Protein AF-A0A952NQ15-F1 (afdb_monomer)

Nearest PDB structures (foldseek):
  5yvi-assembly1_A  TM=3.203E-01  e=9.200E-01  Homo sapiens
  4oo6-assembly1_A  TM=4.426E-01  e=2.376E+00  Homo sapiens
  5tqc-assembly1_A  TM=4.015E-01  e=1.874E+00  Homo sapiens
  4fdd-assembly1_A  TM=3.955E-01  e=2.613E+00  Homo sapiens
  7vpw-assembly1_A  TM=2.811E-01  e=4.841E+00  Homo sapiens

Structure (mmCIF, N/CA/C/O backbone):
data_AF-A0A952NQ15-F1
#
_entry.id   AF-A0A952NQ15-F1
#
loop_
_atom_site.group_PDB
_atom_site.id
_atom_site.type_symbol
_atom_site.label_atom_id
_atom_site.label_alt_id
_atom_site.label_comp_id
_atom_site.label_asym_id
_atom_site.label_entity_id
_atom_site.label_seq_id
_atom_site.pdbx_PDB_ins_code
_atom_site.Cartn_x
_atom_site.Cartn_y
_atom_site.Cartn_z
_atom_site.occupancy
_atom_site.B_iso_or_equiv
_atom_site.auth_seq_id
_atom_site.auth_comp_id
_ato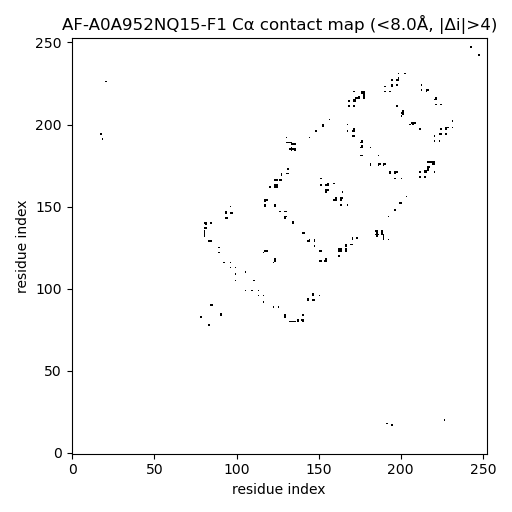m_site.auth_asym_id
_atom_site.auth_atom_id
_atom_site.pdbx_PDB_model_num
ATOM 1 N N . MET A 1 1 ? -15.029 -19.032 32.782 1.00 37.19 1 MET A N 1
ATOM 2 C CA . MET A 1 1 ? -13.696 -18.402 32.880 1.00 37.19 1 MET A CA 1
ATOM 3 C C . MET A 1 1 ? -12.898 -18.849 31.663 1.00 37.19 1 MET A C 1
ATOM 5 O O . MET A 1 1 ? -12.653 -20.039 31.537 1.00 37.19 1 MET A O 1
ATOM 9 N N . LYS A 1 2 ? -12.637 -17.951 30.707 1.00 33.59 2 LYS A N 1
ATOM 10 C CA . LYS A 1 2 ? -11.864 -18.227 29.479 1.00 33.59 2 LYS A CA 1
ATOM 11 C C . LYS A 1 2 ? -10.512 -17.510 29.604 1.00 33.59 2 LYS A C 1
ATOM 13 O O . LYS A 1 2 ? -10.533 -16.363 30.052 1.00 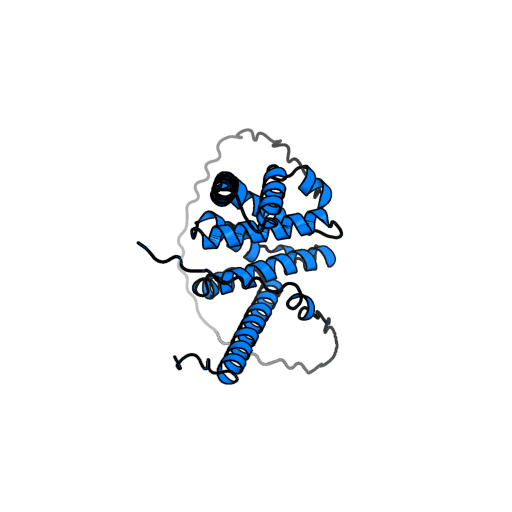33.59 2 LYS A O 1
ATOM 18 N N . PRO A 1 3 ? -9.374 -18.133 29.259 1.00 41.19 3 PRO A N 1
ATOM 19 C CA . PRO A 1 3 ? -8.079 -17.478 29.394 1.00 41.19 3 PRO A CA 1
ATOM 20 C C . PRO A 1 3 ? -7.881 -16.420 28.300 1.00 41.19 3 PRO A C 1
ATOM 22 O O . PRO A 1 3 ? -8.161 -16.663 27.125 1.00 41.19 3 PRO A O 1
ATOM 25 N N . LEU A 1 4 ? -7.406 -15.241 28.713 1.00 33.28 4 LEU A N 1
ATOM 26 C CA . LEU A 1 4 ? -6.879 -14.202 27.833 1.00 33.28 4 LEU A CA 1
ATOM 27 C C . LEU A 1 4 ? -5.594 -14.722 27.177 1.00 33.28 4 LEU A C 1
ATOM 29 O O . LEU A 1 4 ? -4.618 -15.008 27.867 1.00 33.28 4 LEU A O 1
ATOM 33 N N . ILE A 1 5 ? -5.583 -14.799 25.849 1.00 36.44 5 ILE A N 1
ATOM 34 C CA . ILE A 1 5 ? -4.359 -14.988 25.071 1.00 36.44 5 ILE A CA 1
ATOM 35 C C . ILE A 1 5 ? -3.695 -13.615 24.948 1.00 36.44 5 ILE A C 1
ATOM 37 O O . ILE A 1 5 ? -4.183 -12.736 24.236 1.00 36.44 5 ILE A O 1
ATOM 41 N N . LEU A 1 6 ? -2.593 -13.439 25.673 1.00 36.09 6 LEU A N 1
ATOM 42 C CA . LEU A 1 6 ? -1.677 -12.313 25.539 1.00 36.09 6 LEU A CA 1
ATOM 43 C C . LEU A 1 6 ? -1.029 -12.406 24.145 1.00 36.09 6 LEU A C 1
ATOM 45 O O . LEU A 1 6 ? -0.161 -13.245 23.909 1.00 36.09 6 LEU A O 1
ATOM 49 N N . ARG A 1 7 ? -1.492 -11.598 23.185 1.00 37.19 7 ARG A N 1
ATOM 50 C CA . ARG A 1 7 ? -0.838 -11.486 21.875 1.00 37.19 7 ARG A CA 1
ATOM 51 C C . ARG A 1 7 ? 0.390 -10.592 22.013 1.00 37.19 7 ARG A C 1
ATOM 53 O O . ARG A 1 7 ? 0.282 -9.421 22.362 1.00 37.19 7 ARG A O 1
ATOM 60 N N . SER A 1 8 ? 1.539 -11.212 21.765 1.00 31.14 8 SER A N 1
ATOM 61 C CA . SER A 1 8 ? 2.875 -10.630 21.750 1.00 31.14 8 SER A CA 1
ATOM 62 C C . SER A 1 8 ? 2.953 -9.379 20.867 1.00 31.14 8 SER A C 1
ATOM 64 O O . SER A 1 8 ? 2.555 -9.397 19.702 1.00 31.14 8 SER A O 1
ATOM 66 N N . LEU A 1 9 ? 3.489 -8.305 21.447 1.00 37.62 9 LEU A N 1
ATOM 67 C CA . LEU A 1 9 ? 4.017 -7.137 20.751 1.00 37.62 9 LEU A CA 1
ATOM 68 C C . LEU A 1 9 ? 5.291 -7.553 20.002 1.00 37.62 9 LEU A C 1
ATOM 70 O O . LEU A 1 9 ? 6.357 -7.663 20.598 1.00 37.62 9 LEU A O 1
ATOM 74 N N . ALA A 1 10 ? 5.185 -7.749 18.691 1.00 33.91 10 ALA A N 1
ATOM 75 C CA . ALA A 1 10 ? 6.333 -7.849 17.794 1.00 33.91 10 ALA A CA 1
ATOM 76 C C . ALA A 1 10 ? 6.072 -6.992 16.549 1.00 33.91 10 ALA A C 1
ATOM 78 O O . ALA A 1 10 ? 5.816 -7.490 15.459 1.00 33.91 10 ALA A O 1
ATOM 79 N N . GLY A 1 11 ? 6.076 -5.673 16.743 1.00 33.81 11 GLY A N 1
ATOM 80 C CA . GLY A 1 11 ? 6.117 -4.677 15.674 1.00 33.81 11 GLY A CA 1
ATOM 81 C C . GLY A 1 11 ? 7.491 -4.018 15.665 1.00 33.81 11 GLY A C 1
ATOM 82 O O . GLY A 1 11 ? 7.629 -2.879 16.096 1.00 33.81 11 GLY A O 1
ATOM 83 N N . VAL A 1 12 ? 8.522 -4.765 15.265 1.00 38.41 12 VAL A N 1
ATOM 84 C CA . VAL A 1 12 ? 9.895 -4.259 15.136 1.00 38.41 12 VAL A CA 1
ATOM 85 C C . VAL A 1 12 ? 10.197 -4.046 13.654 1.00 38.41 12 VAL A C 1
ATOM 87 O O . VAL A 1 12 ? 10.270 -5.001 12.891 1.00 38.41 12 VAL A O 1
ATOM 90 N N . LEU A 1 13 ? 10.338 -2.769 13.280 1.00 37.09 13 LEU A N 1
ATOM 91 C CA . LEU A 1 13 ? 11.258 -2.228 12.267 1.00 37.09 13 LEU A CA 1
ATOM 92 C C . LEU A 1 13 ? 11.609 -3.148 11.075 1.00 37.09 13 LEU A C 1
ATOM 94 O O . LEU A 1 13 ? 12.664 -3.775 11.066 1.00 37.09 13 LEU A O 1
ATOM 98 N N . VAL A 1 14 ? 10.805 -3.110 10.006 1.00 41.72 14 VAL A N 1
ATOM 99 C CA . VAL A 1 14 ? 11.209 -3.593 8.661 1.00 41.72 14 VAL A CA 1
ATOM 100 C C . VAL A 1 14 ? 11.146 -2.454 7.627 1.00 41.72 14 VAL A C 1
ATOM 102 O O . VAL A 1 14 ? 10.924 -2.668 6.448 1.00 41.72 14 VAL A O 1
ATOM 105 N N . PHE A 1 15 ? 11.368 -1.204 8.048 1.00 43.97 15 PHE A N 1
ATOM 106 C CA . PHE A 1 15 ? 11.335 -0.042 7.141 1.00 43.97 15 PHE A CA 1
ATOM 107 C C . PHE A 1 15 ? 12.675 0.244 6.426 1.00 43.97 15 PHE A C 1
ATOM 109 O O . PHE A 1 15 ? 12.747 1.119 5.573 1.00 43.97 15 PHE A O 1
ATOM 116 N N . GLY A 1 16 ? 13.759 -0.480 6.745 1.00 34.84 16 GLY A N 1
ATOM 117 C CA . GLY A 1 16 ? 15.112 -0.132 6.275 1.00 34.84 16 GLY A CA 1
ATOM 118 C C . GLY A 1 16 ? 15.734 -1.016 5.187 1.00 34.84 16 GLY A C 1
ATOM 119 O O . GLY A 1 16 ? 16.689 -0.584 4.547 1.00 34.84 16 GLY A O 1
ATOM 120 N N . LEU A 1 17 ? 15.254 -2.247 4.969 1.00 38.12 17 LEU A N 1
ATOM 121 C CA . LEU A 1 17 ? 16.024 -3.248 4.206 1.00 38.12 17 LEU A CA 1
ATOM 122 C C . LEU A 1 17 ? 15.600 -3.432 2.744 1.00 38.12 17 LEU A C 1
ATOM 124 O O . LEU A 1 17 ? 16.424 -3.852 1.934 1.00 38.12 17 LEU A O 1
ATOM 128 N N . ILE A 1 18 ? 14.379 -3.052 2.358 1.00 44.06 18 ILE A N 1
ATOM 129 C CA . ILE A 1 18 ? 13.942 -3.187 0.955 1.00 44.06 18 ILE A CA 1
ATOM 130 C C . ILE A 1 18 ? 14.574 -2.090 0.070 1.00 44.06 18 ILE A C 1
ATOM 132 O O . ILE A 1 18 ? 14.900 -2.336 -1.092 1.00 44.06 18 ILE A O 1
ATOM 136 N N . PHE A 1 19 ? 14.881 -0.914 0.631 1.00 44.00 19 PHE A N 1
ATOM 137 C CA . PHE A 1 19 ? 15.483 0.200 -0.116 1.00 44.00 19 PHE A CA 1
ATOM 138 C C . PHE A 1 19 ? 16.955 -0.012 -0.516 1.00 44.00 19 PHE A C 1
ATOM 140 O O . PHE A 1 19 ? 17.427 0.635 -1.450 1.00 44.00 19 PHE A O 1
ATOM 147 N N . ALA A 1 20 ? 17.689 -0.933 0.121 1.00 38.66 20 ALA A N 1
ATOM 148 C CA . ALA A 1 20 ? 19.109 -1.153 -0.179 1.00 38.66 20 ALA A CA 1
ATOM 149 C C . ALA A 1 20 ? 19.363 -2.076 -1.392 1.00 38.66 20 ALA A C 1
ATOM 151 O O . ALA A 1 20 ? 20.475 -2.096 -1.923 1.00 38.66 20 ALA A O 1
ATOM 152 N N . ALA A 1 21 ? 18.356 -2.826 -1.859 1.00 40.88 21 ALA A N 1
ATOM 153 C CA . ALA A 1 21 ? 18.536 -3.853 -2.892 1.00 40.88 21 ALA A CA 1
ATOM 154 C C . ALA A 1 21 ? 18.100 -3.433 -4.309 1.00 40.88 21 ALA A C 1
ATOM 156 O O . ALA A 1 21 ? 18.316 -4.183 -5.260 1.00 40.88 21 ALA A O 1
ATOM 157 N N . VAL A 1 22 ? 17.564 -2.222 -4.503 1.00 45.22 22 VAL A N 1
ATOM 158 C CA . VAL A 1 22 ? 17.331 -1.656 -5.848 1.00 45.22 22 VAL A CA 1
ATOM 159 C C . VAL A 1 22 ? 18.552 -0.837 -6.270 1.00 45.22 22 VAL A C 1
ATOM 161 O O . VAL A 1 22 ? 18.491 0.357 -6.558 1.00 45.22 22 VAL A O 1
ATOM 164 N N . ASN A 1 23 ? 19.711 -1.494 -6.291 1.00 40.31 23 ASN A N 1
ATOM 165 C CA . ASN A 1 23 ? 20.924 -0.935 -6.874 1.00 40.31 23 ASN A CA 1
ATOM 166 C C . ASN A 1 23 ? 20.842 -1.129 -8.396 1.00 40.31 23 ASN A C 1
ATOM 168 O O . ASN A 1 23 ? 21.397 -2.067 -8.968 1.00 40.31 23 ASN A O 1
ATOM 172 N N . TRP A 1 24 ? 20.061 -0.266 -9.050 1.00 47.78 24 TRP A N 1
ATOM 173 C CA . TRP A 1 24 ? 19.895 -0.236 -10.502 1.00 47.78 24 TRP A CA 1
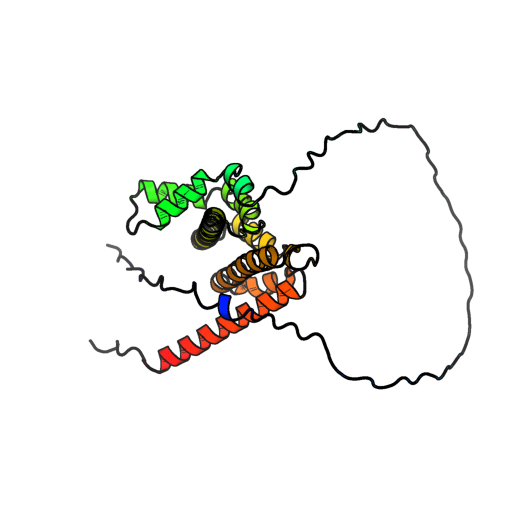ATOM 174 C C . TRP A 1 24 ? 21.174 0.318 -11.139 1.00 47.78 24 TRP A C 1
ATOM 176 O O . TRP A 1 24 ? 21.241 1.467 -11.572 1.00 47.78 24 TRP A O 1
ATOM 186 N N . LYS A 1 25 ? 22.236 -0.492 -11.174 1.00 36.03 25 LYS A N 1
ATOM 187 C CA . LYS A 1 25 ? 23.418 -0.182 -11.972 1.00 36.03 25 LYS A CA 1
ATOM 188 C C . LYS A 1 25 ? 23.122 -0.570 -13.415 1.00 36.03 25 LYS A C 1
ATOM 190 O O . LYS A 1 25 ? 23.062 -1.740 -13.770 1.00 36.03 25 LYS A O 1
ATOM 195 N N . GLN A 1 26 ? 22.890 0.463 -14.207 1.00 43.12 26 GLN A N 1
ATOM 196 C CA . GLN A 1 26 ? 22.761 0.466 -15.653 1.00 43.12 26 GLN A CA 1
ATOM 197 C C . GLN A 1 26 ? 23.972 -0.231 -16.303 1.00 43.12 26 GLN A C 1
ATOM 199 O O . GLN A 1 26 ? 25.020 0.385 -16.489 1.00 43.12 26 GLN A O 1
ATOM 204 N N . ASP A 1 27 ? 23.844 -1.520 -16.626 1.00 35.88 27 ASP A N 1
ATOM 205 C CA . ASP A 1 27 ? 24.812 -2.238 -17.459 1.00 35.88 27 ASP A CA 1
ATOM 206 C C . ASP A 1 27 ? 24.420 -2.075 -18.930 1.00 35.88 27 ASP A C 1
ATOM 208 O O . ASP A 1 27 ? 23.836 -2.945 -19.573 1.00 35.88 27 ASP A O 1
ATOM 212 N N . SER A 1 28 ? 24.673 -0.877 -19.452 1.00 44.59 28 SER A N 1
ATOM 213 C CA . SER A 1 28 ? 24.660 -0.621 -20.886 1.00 44.59 28 SER A CA 1
ATOM 214 C C . SER A 1 28 ? 26.092 -0.397 -21.354 1.00 44.59 28 SER A C 1
ATOM 216 O O . SER A 1 28 ? 26.608 0.718 -21.302 1.00 44.59 28 SER A O 1
ATOM 218 N N . GLY A 1 29 ? 26.700 -1.475 -21.855 1.00 35.19 29 GLY A N 1
ATOM 219 C CA . GLY A 1 29 ? 27.741 -1.413 -22.876 1.00 35.19 29 GLY A CA 1
ATOM 220 C C . GLY A 1 29 ? 29.059 -2.098 -22.525 1.00 35.19 29 GLY A C 1
ATOM 221 O O . GLY A 1 29 ? 29.941 -1.473 -21.944 1.00 35.19 29 GLY A O 1
ATOM 222 N N . SER A 1 30 ? 29.283 -3.303 -23.064 1.00 36.66 30 SER A N 1
ATOM 223 C CA . SER A 1 30 ? 30.297 -3.542 -24.115 1.00 36.66 30 SER A CA 1
ATOM 224 C C . SER A 1 30 ? 30.611 -5.031 -24.331 1.00 36.66 30 SER A C 1
ATOM 226 O O . SER A 1 30 ? 30.970 -5.735 -23.397 1.00 36.66 30 SER A O 1
ATOM 228 N N . ARG A 1 31 ? 30.672 -5.401 -25.625 1.00 34.19 31 ARG A N 1
ATOM 229 C CA . ARG A 1 31 ? 31.217 -6.632 -26.255 1.00 34.19 31 ARG A CA 1
ATOM 230 C C . ARG A 1 31 ? 30.264 -7.845 -26.233 1.00 34.19 31 ARG A C 1
ATOM 232 O O . ARG A 1 31 ? 29.704 -8.172 -25.209 1.00 34.19 31 ARG A O 1
ATOM 239 N N . ALA A 1 32 ? 30.030 -8.561 -27.334 1.00 36.69 32 ALA A N 1
ATOM 240 C CA . ALA A 1 32 ? 30.936 -8.832 -28.444 1.00 36.69 32 ALA A CA 1
ATOM 241 C C . ALA A 1 32 ? 30.220 -8.968 -29.802 1.00 36.69 32 ALA A C 1
ATOM 243 O O . ALA A 1 32 ? 29.203 -9.641 -29.942 1.00 36.69 32 ALA A O 1
ATOM 244 N N . ARG A 1 33 ? 30.849 -8.373 -30.824 1.00 41.12 33 ARG A N 1
ATOM 245 C CA . ARG A 1 33 ? 30.813 -8.852 -32.210 1.00 41.12 33 ARG A CA 1
ATOM 246 C C . ARG A 1 33 ? 31.211 -10.330 -32.247 1.00 41.12 33 ARG A C 1
ATOM 248 O O . ARG A 1 33 ? 32.307 -10.632 -31.795 1.00 41.12 33 ARG A O 1
ATOM 255 N N . SER A 1 34 ? 30.388 -11.157 -32.885 1.00 34.97 34 SER A N 1
ATOM 256 C CA . SER A 1 34 ? 30.781 -12.323 -33.695 1.00 34.97 34 SER A CA 1
ATOM 257 C C . SER A 1 34 ? 29.588 -12.650 -34.597 1.00 34.97 34 SER A C 1
ATOM 259 O O . SER A 1 34 ? 28.516 -12.982 -34.117 1.00 34.97 34 SER A O 1
ATOM 261 N N . GLN A 1 35 ? 29.645 -12.201 -35.849 1.00 33.16 35 GLN A N 1
ATOM 262 C CA . GLN A 1 35 ? 29.918 -13.031 -37.030 1.00 33.16 35 GLN A CA 1
ATOM 263 C C . GLN A 1 35 ? 28.664 -13.711 -37.607 1.00 33.16 35 GLN A C 1
ATOM 265 O O . GLN A 1 35 ? 28.143 -14.690 -37.092 1.00 33.16 35 GLN A O 1
ATOM 270 N N . VAL A 1 36 ? 28.244 -13.149 -38.741 1.00 40.88 36 VAL A N 1
ATOM 271 C CA . VAL A 1 36 ? 27.420 -13.748 -39.800 1.00 40.88 36 VAL A CA 1
ATOM 272 C C . VAL A 1 36 ? 28.121 -15.013 -40.324 1.00 40.88 36 VAL A C 1
ATOM 274 O O . VAL A 1 36 ? 29.346 -14.994 -40.470 1.00 40.88 36 VAL A O 1
ATOM 277 N N . PRO A 1 37 ? 27.379 -16.100 -40.604 1.00 34.16 37 PRO A N 1
ATOM 278 C CA . PRO A 1 37 ? 27.177 -16.475 -42.009 1.00 34.16 37 PRO A CA 1
ATOM 279 C C . PRO A 1 37 ? 25.764 -17.013 -42.326 1.00 34.16 37 PRO A C 1
ATOM 281 O O . PRO A 1 37 ? 25.303 -17.999 -41.762 1.00 34.16 37 PRO A O 1
ATOM 284 N N . GLN A 1 38 ? 25.113 -16.400 -43.317 1.00 35.28 38 GLN A N 1
ATOM 285 C CA . GLN A 1 38 ? 24.283 -17.100 -44.318 1.00 35.28 38 GLN A CA 1
ATOM 286 C C . GLN A 1 38 ? 25.234 -17.614 -45.432 1.00 35.28 38 GLN A C 1
ATOM 288 O O . GLN A 1 38 ? 26.352 -17.092 -45.489 1.00 35.28 38 GLN A O 1
ATOM 293 N N . PRO A 1 39 ? 24.858 -18.512 -46.377 1.00 48.25 39 PRO A N 1
ATOM 294 C CA . PRO A 1 39 ? 23.536 -19.091 -46.669 1.00 48.25 39 PRO A CA 1
ATOM 295 C C . PRO A 1 39 ? 23.551 -20.615 -46.971 1.00 48.25 39 PRO A C 1
ATOM 297 O O . PRO A 1 39 ? 24.604 -21.222 -47.142 1.00 48.25 39 PRO A O 1
ATOM 300 N N . SER A 1 40 ? 22.375 -21.229 -47.152 1.00 35.75 40 SER A N 1
ATOM 301 C CA . SER A 1 40 ? 22.114 -22.139 -48.287 1.00 35.75 40 SER A CA 1
ATOM 302 C C . SER A 1 40 ? 20.626 -22.450 -48.418 1.00 35.75 40 SER A C 1
ATOM 304 O O . SER A 1 40 ? 19.948 -22.807 -47.459 1.00 35.75 40 SER A O 1
ATOM 306 N N . ALA A 1 41 ? 20.145 -22.269 -49.642 1.00 35.81 41 ALA A N 1
ATOM 307 C CA . ALA A 1 41 ? 18.810 -22.578 -50.105 1.00 35.81 41 ALA A CA 1
ATOM 308 C C . ALA A 1 41 ? 18.608 -24.091 -50.273 1.00 35.81 41 ALA A C 1
ATOM 310 O O . ALA A 1 41 ? 19.527 -24.808 -50.663 1.00 35.81 41 ALA A O 1
ATOM 311 N N . SER A 1 42 ? 17.368 -24.549 -50.110 1.00 41.66 42 SER A N 1
ATOM 312 C CA . SER A 1 42 ? 16.862 -25.671 -50.897 1.00 41.66 42 SER A CA 1
ATOM 313 C C . SER A 1 42 ? 15.367 -25.489 -51.150 1.00 41.66 42 SER A C 1
ATOM 315 O O . SER A 1 42 ? 14.568 -25.383 -50.223 1.00 41.66 42 SER A O 1
ATOM 317 N N . GLN A 1 43 ? 15.036 -25.371 -52.434 1.00 40.72 43 GLN A N 1
ATOM 318 C CA . GLN A 1 43 ? 13.696 -25.386 -53.007 1.00 40.72 43 GLN A CA 1
ATOM 319 C C . GLN A 1 43 ? 13.292 -26.832 -53.323 1.00 40.72 43 GLN A C 1
ATOM 321 O O . GLN A 1 43 ? 14.101 -27.573 -53.872 1.00 40.72 43 GLN A O 1
ATOM 326 N N . ALA A 1 44 ? 12.023 -27.165 -53.086 1.00 35.66 44 ALA A N 1
ATOM 327 C CA . ALA A 1 44 ? 11.149 -27.989 -53.940 1.00 35.66 44 ALA A CA 1
ATOM 328 C C . ALA A 1 44 ? 9.721 -27.873 -53.340 1.00 35.66 44 ALA A C 1
ATOM 330 O O . ALA A 1 44 ? 9.556 -28.160 -52.161 1.00 35.66 44 ALA A O 1
ATOM 331 N N . ALA A 1 45 ? 8.723 -27.215 -53.961 1.00 35.06 45 ALA A N 1
ATOM 332 C CA . ALA A 1 45 ? 7.932 -27.622 -55.145 1.00 35.06 45 ALA A CA 1
ATOM 333 C C . ALA A 1 45 ? 7.084 -28.883 -54.813 1.00 35.06 45 ALA A C 1
ATOM 335 O O . ALA A 1 45 ? 7.654 -29.836 -54.305 1.00 35.06 45 ALA A O 1
ATOM 336 N N . VAL A 1 46 ? 5.765 -29.061 -55.012 1.00 40.66 46 VAL A N 1
ATOM 337 C CA . VAL A 1 46 ? 4.615 -28.498 -55.776 1.00 40.66 46 VAL A CA 1
ATOM 338 C C . VAL A 1 46 ? 3.365 -29.124 -55.071 1.00 40.66 46 VAL A C 1
ATOM 340 O O . VAL A 1 46 ? 3.499 -30.216 -54.531 1.00 40.66 46 VAL A O 1
ATOM 343 N N . ALA A 1 47 ? 2.170 -28.541 -54.908 1.00 35.56 47 ALA A N 1
ATOM 344 C CA . ALA A 1 47 ? 1.075 -28.485 -55.889 1.00 35.56 47 ALA A CA 1
ATOM 345 C C . ALA A 1 47 ? -0.245 -28.056 -55.197 1.00 35.56 47 ALA A C 1
ATOM 347 O O . ALA A 1 47 ? -0.556 -28.531 -54.106 1.00 35.56 47 ALA A O 1
ATOM 348 N N . ALA A 1 48 ? -1.021 -27.202 -55.872 1.00 38.69 48 ALA A N 1
ATOM 349 C CA . ALA A 1 48 ? -2.461 -26.969 -55.662 1.00 38.69 48 ALA A CA 1
ATOM 350 C C . ALA A 1 48 ? -3.288 -28.115 -56.321 1.00 38.69 48 ALA A C 1
ATOM 352 O O . ALA A 1 48 ? -2.659 -28.951 -56.980 1.00 38.69 48 ALA A O 1
ATOM 353 N N . PRO A 1 49 ? -4.634 -28.226 -56.177 1.00 50.81 49 PRO A N 1
ATOM 354 C CA . PRO A 1 49 ? -5.637 -27.238 -56.643 1.00 50.81 49 PRO A CA 1
ATOM 355 C C . PRO A 1 49 ? -6.780 -26.971 -55.623 1.00 50.81 49 PRO A C 1
ATOM 357 O O . PRO A 1 49 ? -7.067 -27.783 -54.753 1.00 50.81 49 PRO A O 1
ATOM 360 N N . GLU A 1 50 ? -7.310 -25.749 -55.526 1.00 35.28 50 GLU A N 1
ATOM 361 C CA . GLU A 1 50 ? -8.501 -25.226 -56.235 1.00 35.28 50 GLU A CA 1
ATOM 362 C C . GLU A 1 50 ? -9.842 -25.886 -55.850 1.00 35.28 50 GLU A C 1
ATOM 364 O O . GLU A 1 50 ? -10.144 -26.998 -56.267 1.00 35.28 50 GLU A O 1
ATOM 369 N N . ALA A 1 51 ? -10.693 -25.141 -55.133 1.00 37.41 51 ALA A N 1
ATOM 370 C CA . ALA A 1 51 ? -12.145 -25.171 -55.324 1.00 37.41 51 ALA A CA 1
ATOM 371 C C . ALA A 1 51 ? -12.783 -23.906 -54.727 1.00 37.41 51 ALA A C 1
ATOM 373 O O . ALA A 1 51 ? -12.829 -23.696 -53.516 1.00 37.41 51 ALA A O 1
ATOM 374 N N . ALA A 1 52 ? -13.274 -23.059 -55.625 1.00 38.28 52 ALA A N 1
ATOM 375 C CA . ALA A 1 52 ? -14.081 -21.886 -55.353 1.00 38.28 52 ALA A CA 1
ATOM 376 C C . ALA A 1 52 ? -15.434 -22.231 -54.705 1.00 38.28 52 ALA A C 1
ATOM 378 O O . ALA A 1 52 ? -16.033 -23.256 -55.031 1.00 38.28 52 ALA A O 1
ATOM 379 N N . ARG A 1 53 ? -15.987 -21.296 -53.919 1.00 38.38 53 ARG A N 1
ATOM 380 C CA . ARG A 1 53 ? -17.403 -20.899 -54.025 1.00 38.38 53 ARG A CA 1
ATOM 381 C C . ARG A 1 53 ? -17.665 -19.546 -53.366 1.00 38.38 53 ARG A C 1
ATOM 383 O O . ARG A 1 53 ? -17.187 -19.239 -52.281 1.00 38.38 53 ARG A O 1
ATOM 390 N N . ALA A 1 54 ? -18.403 -18.744 -54.117 1.00 34.47 54 ALA A N 1
ATOM 391 C CA . ALA A 1 54 ? -18.709 -17.343 -53.916 1.00 34.47 54 ALA A CA 1
ATOM 392 C C . ALA A 1 54 ? -19.911 -17.114 -52.978 1.00 34.47 54 ALA A C 1
ATOM 394 O O . ALA A 1 54 ? -20.865 -17.879 -53.051 1.00 34.47 54 ALA A O 1
ATOM 395 N N . SER A 1 55 ? -19.838 -16.005 -52.217 1.00 42.62 55 SER A N 1
ATOM 396 C CA . SER A 1 55 ? -20.863 -14.953 -51.978 1.00 42.62 55 SER A CA 1
ATOM 397 C C . SER A 1 55 ? -22.257 -15.330 -51.400 1.00 42.62 55 SER A C 1
ATOM 399 O O . SER A 1 55 ? -22.734 -16.425 -51.655 1.00 42.62 55 SER A O 1
ATOM 401 N N . PRO A 1 56 ? -22.980 -14.425 -50.680 1.00 46.19 56 PRO A N 1
ATOM 402 C CA . PRO A 1 56 ? -22.961 -12.976 -50.886 1.00 46.19 56 PRO A CA 1
ATOM 403 C C . PRO A 1 56 ? -22.990 -12.040 -49.661 1.00 46.19 56 PRO A C 1
ATOM 405 O O . PRO A 1 56 ? -23.406 -12.337 -48.547 1.00 46.19 56 PRO A O 1
ATOM 408 N N . ARG A 1 57 ? -22.560 -10.832 -50.018 1.00 38.56 57 ARG A N 1
ATOM 409 C CA . ARG A 1 57 ? -22.620 -9.513 -49.397 1.00 38.56 57 ARG A CA 1
ATOM 410 C C . ARG A 1 57 ? -24.070 -9.076 -49.148 1.00 38.56 57 ARG A C 1
ATOM 412 O O . ARG A 1 57 ? -24.838 -8.970 -50.099 1.00 38.56 57 ARG A O 1
ATOM 419 N N . LEU A 1 58 ? -24.398 -8.719 -47.907 1.00 39.25 58 LEU A N 1
ATOM 420 C CA . LEU A 1 58 ? -25.537 -7.855 -47.592 1.00 39.25 58 LEU A CA 1
ATOM 421 C C . LEU A 1 58 ? -24.997 -6.496 -47.143 1.00 39.25 58 LEU A C 1
ATOM 423 O O . LEU A 1 58 ? -24.494 -6.332 -46.036 1.00 39.25 58 LEU A O 1
ATOM 427 N N . GLN A 1 59 ? -25.066 -5.535 -48.063 1.00 39.66 59 GLN A N 1
ATOM 428 C CA . GLN A 1 59 ? -25.034 -4.114 -47.752 1.00 39.66 59 GLN A CA 1
ATOM 429 C C . GLN A 1 59 ? -26.451 -3.700 -47.360 1.00 39.66 59 GLN A C 1
ATOM 431 O O . GLN A 1 59 ? -27.365 -3.791 -48.175 1.00 39.66 59 GLN A O 1
ATOM 436 N N . VAL A 1 60 ? -26.615 -3.207 -46.136 1.00 41.44 60 VAL A N 1
ATOM 437 C CA . VAL A 1 60 ? -27.757 -2.376 -45.752 1.00 41.44 60 VAL A CA 1
ATOM 438 C C . VAL A 1 60 ? -27.177 -1.052 -45.274 1.00 41.44 60 VAL A C 1
ATOM 440 O O . VAL A 1 60 ? -26.623 -0.956 -44.184 1.00 41.44 60 VAL A O 1
ATOM 443 N N . SER A 1 61 ? -27.252 -0.042 -46.140 1.00 39.53 61 SER A N 1
ATOM 444 C CA . SER A 1 61 ? -27.099 1.361 -45.763 1.00 39.53 61 SER A CA 1
ATOM 445 C C . SER A 1 61 ? -28.448 1.873 -45.279 1.00 39.53 61 SER A C 1
ATOM 447 O O . SER A 1 61 ? -29.414 1.862 -46.039 1.00 39.53 61 SER A O 1
ATOM 449 N N . ALA A 1 62 ? -28.501 2.369 -44.045 1.00 40.44 62 ALA A N 1
ATOM 450 C CA . ALA A 1 62 ? -29.594 3.199 -43.561 1.00 40.44 62 ALA A CA 1
ATOM 451 C C . ALA A 1 62 ? -29.060 4.243 -42.565 1.00 40.44 62 ALA A C 1
ATOM 453 O O . ALA A 1 62 ? -28.594 3.883 -41.493 1.00 40.44 62 ALA A O 1
ATOM 454 N N . GLY A 1 63 ? -29.169 5.520 -42.950 1.00 32.19 63 GLY A N 1
ATOM 455 C CA . GLY A 1 63 ? -29.461 6.652 -42.058 1.00 32.19 63 GLY A CA 1
ATOM 456 C C . GLY A 1 63 ? -28.327 7.244 -41.200 1.00 32.19 63 GLY A C 1
ATOM 457 O O . GLY A 1 63 ? -27.729 6.530 -40.401 1.00 32.19 63 GLY A O 1
ATOM 458 N N . PRO A 1 64 ? -28.073 8.568 -41.271 1.00 40.53 64 PRO A N 1
ATOM 459 C CA . PRO A 1 64 ? -27.133 9.248 -40.389 1.00 40.53 64 PRO A CA 1
ATOM 460 C C . PRO A 1 64 ? -27.801 9.497 -39.030 1.00 40.53 64 PRO A C 1
ATOM 462 O O . PRO A 1 64 ? -28.630 10.395 -38.888 1.00 40.53 64 PRO A O 1
ATOM 465 N N . ALA A 1 65 ? -27.456 8.698 -38.022 1.00 39.06 65 ALA A N 1
ATOM 466 C CA . ALA A 1 65 ? -27.808 9.003 -36.641 1.00 39.06 65 ALA A CA 1
ATOM 467 C C . ALA A 1 65 ? -26.801 10.018 -36.087 1.00 39.06 65 ALA A C 1
ATOM 469 O O . ALA A 1 65 ? -25.595 9.768 -36.051 1.00 39.06 65 ALA A O 1
ATOM 470 N N . ALA A 1 66 ? -27.326 11.179 -35.705 1.00 37.56 66 ALA A N 1
ATOM 471 C CA . ALA A 1 66 ? -26.619 12.264 -35.052 1.00 37.56 66 ALA A CA 1
ATOM 472 C C . ALA A 1 66 ? -25.768 11.743 -33.884 1.00 37.56 66 ALA A C 1
ATOM 474 O O . ALA A 1 66 ? -26.289 11.230 -32.895 1.00 37.56 66 ALA A O 1
ATOM 475 N N . GLN A 1 67 ? -24.452 11.894 -34.006 1.00 39.97 67 GLN A N 1
ATOM 476 C CA . GLN A 1 67 ? -23.539 11.786 -32.878 1.00 39.97 67 GLN A CA 1
ATOM 477 C C . GLN A 1 67 ? -23.714 13.045 -32.020 1.00 39.97 67 GLN A C 1
ATOM 479 O O . GLN A 1 67 ? -23.503 14.145 -32.539 1.00 39.97 67 GLN A O 1
ATOM 484 N N . PRO A 1 68 ? -24.050 12.946 -30.724 1.00 39.66 68 PRO A N 1
ATOM 485 C CA . PRO A 1 68 ? -23.736 14.020 -29.806 1.00 39.66 68 PRO A CA 1
ATOM 486 C C . PRO A 1 68 ? -22.220 13.995 -29.591 1.00 39.66 68 PRO A C 1
ATOM 488 O O . PRO A 1 68 ? -21.683 13.246 -28.777 1.00 39.66 68 PRO A O 1
ATOM 491 N N . ALA A 1 69 ? -21.523 14.797 -30.392 1.00 35.25 69 ALA A N 1
ATOM 492 C CA . ALA A 1 69 ? -20.191 15.262 -30.059 1.00 35.25 69 ALA A CA 1
ATOM 493 C C . ALA A 1 69 ? -20.254 16.120 -28.786 1.00 35.25 69 ALA A C 1
ATOM 495 O O . ALA A 1 69 ? -21.241 16.811 -28.541 1.00 35.25 69 ALA A O 1
ATOM 496 N N . ALA A 1 70 ? -19.149 16.103 -28.044 1.00 36.75 70 ALA A N 1
ATOM 497 C CA . ALA A 1 70 ? -18.889 16.855 -26.819 1.00 36.75 70 ALA A CA 1
ATOM 498 C C . ALA A 1 70 ? -19.477 16.260 -25.527 1.00 36.75 70 ALA A C 1
ATOM 500 O O . ALA A 1 70 ? -20.063 16.956 -24.703 1.00 36.75 70 ALA A O 1
ATOM 501 N N . ALA A 1 71 ? -19.148 14.991 -25.262 1.00 33.97 71 ALA A N 1
ATOM 502 C CA . ALA A 1 71 ? -18.638 14.689 -23.930 1.00 33.97 71 ALA A CA 1
ATOM 503 C C . ALA A 1 71 ? -17.379 15.549 -23.749 1.00 33.97 71 ALA A C 1
ATOM 505 O O . ALA A 1 71 ? -16.352 15.307 -24.386 1.00 33.97 71 ALA A O 1
ATOM 506 N N . LEU A 1 72 ? -17.511 16.626 -22.974 1.00 34.78 72 LEU A N 1
ATOM 507 C CA . LEU A 1 72 ? -16.394 17.413 -22.478 1.00 34.78 72 LEU A CA 1
ATOM 508 C C . LEU A 1 72 ? -15.490 16.458 -21.701 1.00 34.78 72 LEU A C 1
ATOM 510 O O . LEU A 1 72 ? -15.731 16.158 -20.535 1.00 34.78 72 LEU A O 1
ATOM 514 N N . ALA A 1 73 ? -14.467 15.953 -22.384 1.00 34.50 73 ALA A N 1
ATOM 515 C CA . ALA A 1 73 ? -13.297 15.405 -21.742 1.00 34.50 73 ALA A CA 1
ATOM 516 C C . ALA A 1 73 ? -12.714 16.539 -20.894 1.00 34.50 73 ALA A C 1
ATOM 518 O O . ALA A 1 73 ? -12.072 17.457 -21.407 1.00 34.50 73 ALA A O 1
ATOM 519 N N . LEU A 1 74 ? -13.004 16.506 -19.595 1.00 35.25 74 LEU A N 1
ATOM 520 C CA . LEU A 1 74 ? -12.193 17.178 -18.597 1.00 35.25 74 LEU A CA 1
ATOM 521 C C . LEU A 1 74 ? -10.817 16.525 -18.678 1.00 35.25 74 LEU A C 1
ATOM 523 O O . LEU A 1 74 ? -10.549 15.496 -18.065 1.00 35.25 74 LEU A O 1
ATOM 527 N N . THR A 1 75 ? -9.957 17.110 -19.503 1.00 37.94 75 THR A N 1
ATOM 528 C CA . THR A 1 75 ? -8.522 16.865 -19.492 1.00 37.94 75 THR A CA 1
ATOM 529 C C . THR A 1 75 ? -7.992 17.448 -18.186 1.00 37.94 75 THR A C 1
ATOM 531 O O . THR A 1 75 ? -7.478 18.566 -18.149 1.00 37.94 75 THR A O 1
ATOM 534 N N . VAL A 1 76 ? -8.194 16.725 -17.083 1.00 42.72 76 VAL A N 1
ATOM 535 C CA . VAL A 1 76 ? -7.555 17.042 -15.809 1.00 42.72 76 VAL A CA 1
ATOM 536 C C . VAL A 1 76 ? -6.075 16.738 -16.005 1.00 42.72 76 VAL A C 1
ATOM 538 O O . VAL A 1 76 ? -5.651 15.594 -16.154 1.00 42.72 76 VAL A O 1
ATOM 541 N N . LYS A 1 77 ? -5.309 17.821 -16.132 1.00 42.75 77 LYS A N 1
ATOM 542 C CA . LYS A 1 77 ? -3.850 17.863 -16.024 1.00 42.75 77 LYS A CA 1
ATOM 543 C C . LYS A 1 77 ? -3.428 16.986 -14.835 1.00 42.75 77 LYS A C 1
ATOM 545 O O . LYS A 1 77 ? -4.113 17.072 -13.822 1.00 42.75 77 LYS A O 1
ATOM 550 N N . PRO A 1 78 ? -2.350 16.185 -14.919 1.00 50.16 78 PRO A N 1
ATOM 551 C CA . PRO A 1 78 ? -1.919 15.373 -13.785 1.00 50.16 78 PRO A CA 1
ATOM 552 C C . PRO A 1 78 ? -1.706 16.297 -12.583 1.00 50.16 78 PRO A C 1
ATOM 554 O O . PRO A 1 78 ? -0.823 17.160 -12.601 1.00 50.16 78 PRO A O 1
ATOM 557 N N . GLU A 1 79 ? -2.604 16.183 -11.606 1.00 61.81 79 GLU A N 1
ATOM 558 C CA . GLU A 1 79 ? -2.539 16.913 -10.351 1.00 61.81 79 GLU A CA 1
ATOM 559 C C . GLU A 1 79 ? -1.252 16.466 -9.663 1.00 61.81 79 GLU A C 1
ATOM 561 O O . GLU A 1 79 ? -0.969 15.270 -9.564 1.00 61.81 79 GLU A O 1
ATOM 566 N N . GLY A 1 80 ? -0.411 17.421 -9.263 1.00 77.75 80 GLY A N 1
ATOM 567 C CA . GLY A 1 80 ? 0.780 17.084 -8.489 1.00 77.75 80 GLY A CA 1
ATOM 568 C C . GLY A 1 80 ? 0.380 16.348 -7.202 1.00 77.75 80 GLY A C 1
ATOM 569 O O . GLY A 1 80 ? -0.755 16.508 -6.749 1.00 77.75 80 GLY A O 1
ATOM 570 N N . PRO A 1 81 ? 1.296 15.599 -6.565 1.00 83.81 81 PRO A N 1
ATOM 571 C CA . PRO A 1 81 ? 0.983 14.781 -5.387 1.00 83.81 81 PRO A CA 1
ATOM 572 C C . PRO A 1 81 ? 0.285 15.574 -4.272 1.00 83.81 81 PRO A C 1
ATOM 574 O O . PRO A 1 81 ? -0.619 15.069 -3.617 1.00 83.81 81 PRO A O 1
ATOM 577 N N . HIS A 1 82 ? 0.652 16.847 -4.104 1.00 84.69 82 HIS A N 1
ATOM 578 C CA . HIS A 1 82 ? 0.014 17.737 -3.137 1.00 84.69 82 HIS A CA 1
ATOM 579 C C . HIS A 1 82 ? -1.449 18.052 -3.485 1.00 84.69 82 HIS A C 1
ATOM 581 O O . HIS A 1 82 ? -2.321 17.947 -2.632 1.00 84.69 82 HIS A O 1
ATOM 587 N N . GLN A 1 83 ? -1.725 18.385 -4.748 1.00 85.62 83 GLN A N 1
ATOM 588 C CA . GLN A 1 83 ? -3.072 18.729 -5.198 1.00 85.62 83 GLN A CA 1
ATOM 589 C C . GLN A 1 83 ? -4.001 17.511 -5.153 1.00 85.62 83 GLN A C 1
ATOM 591 O O . GLN A 1 83 ? -5.138 17.645 -4.716 1.00 85.62 83 GLN A O 1
ATOM 596 N N . MET A 1 84 ? -3.493 16.329 -5.519 1.00 89.50 84 MET A N 1
ATOM 597 C CA . MET A 1 84 ? -4.243 15.078 -5.409 1.00 89.50 84 MET A CA 1
ATOM 598 C C . MET A 1 84 ? -4.662 14.800 -3.962 1.00 89.50 84 MET A C 1
ATOM 600 O O . MET A 1 84 ? -5.808 14.436 -3.714 1.00 89.50 84 MET A O 1
ATOM 604 N N . LEU A 1 85 ? -3.762 15.007 -2.994 1.00 90.31 85 LEU A N 1
ATOM 605 C CA . LEU A 1 85 ? -4.086 14.787 -1.586 1.00 90.31 85 LEU A CA 1
ATOM 606 C C . LEU A 1 85 ? -5.111 15.806 -1.065 1.00 90.31 85 LEU A C 1
ATOM 608 O O . LEU A 1 85 ? -5.991 15.440 -0.291 1.00 90.31 85 LEU A O 1
ATOM 612 N N . GLU A 1 86 ? -5.026 17.070 -1.486 1.00 90.00 86 GLU A N 1
ATOM 613 C CA . GLU A 1 86 ? -5.993 18.107 -1.104 1.00 90.00 86 GLU A CA 1
ATOM 614 C C . GLU A 1 86 ? -7.407 17.839 -1.635 1.00 90.00 86 GLU A C 1
ATOM 616 O O . GLU A 1 86 ? -8.380 18.151 -0.949 1.00 90.00 86 GLU A O 1
ATOM 621 N N . THR A 1 87 ? -7.527 17.258 -2.831 1.00 91.62 87 THR A N 1
ATOM 622 C CA . THR A 1 87 ? -8.813 16.940 -3.474 1.00 91.62 87 THR A CA 1
ATOM 623 C C . THR A 1 87 ? -9.319 15.532 -3.153 1.00 91.62 87 THR A C 1
ATOM 625 O O . THR A 1 87 ? -10.426 15.167 -3.557 1.00 91.62 87 THR A O 1
ATOM 628 N N . TYR A 1 88 ? -8.545 14.736 -2.412 1.00 94.12 88 TYR A N 1
ATOM 629 C CA . TYR A 1 88 ? -8.890 13.358 -2.093 1.00 94.12 88 TYR A CA 1
ATOM 630 C C . TYR A 1 88 ? -10.071 13.272 -1.116 1.00 94.12 88 TYR A C 1
ATOM 632 O O . TYR A 1 88 ? -9.981 13.693 0.038 1.00 94.12 88 TYR A O 1
ATOM 640 N N . ALA A 1 89 ? -11.172 12.666 -1.570 1.00 94.94 89 ALA A N 1
ATOM 641 C CA . ALA A 1 89 ? -12.442 12.619 -0.839 1.00 94.94 89 ALA A CA 1
ATOM 642 C C . ALA A 1 89 ? -12.337 11.989 0.562 1.00 94.94 89 ALA A C 1
ATOM 644 O O . ALA A 1 89 ? -13.025 12.423 1.479 1.00 94.94 89 ALA A O 1
ATOM 645 N N . PHE A 1 90 ? -11.445 11.009 0.734 1.00 96.25 90 PHE A N 1
ATOM 646 C CA . PHE A 1 90 ? -11.263 10.266 1.984 1.00 96.25 90 PHE A CA 1
ATOM 647 C C . PHE A 1 90 ? -10.004 10.691 2.754 1.00 96.25 90 PHE A C 1
ATOM 649 O O . PHE A 1 90 ? -9.411 9.906 3.496 1.00 96.25 90 PHE A O 1
ATOM 656 N N . ARG A 1 91 ? -9.537 11.931 2.559 1.00 95.38 91 ARG A N 1
ATOM 657 C CA . ARG A 1 91 ? -8.336 12.435 3.239 1.00 95.38 91 ARG A CA 1
ATOM 658 C C . ARG A 1 91 ? -8.485 12.405 4.761 1.00 95.38 91 ARG A C 1
ATOM 660 O O . ARG A 1 91 ? -7.579 11.935 5.447 1.00 95.38 91 ARG A O 1
ATOM 667 N N . GLU A 1 92 ? -9.614 12.890 5.279 1.00 95.94 92 GLU A N 1
ATOM 668 C CA . GLU A 1 92 ? -9.875 12.908 6.725 1.00 95.94 92 GLU A CA 1
ATOM 669 C C . GLU A 1 92 ? -9.873 11.492 7.309 1.00 95.94 92 GLU A C 1
ATOM 671 O O . GLU A 1 92 ? -9.326 11.271 8.386 1.00 95.94 92 GLU A O 1
ATOM 676 N N . ASP A 1 93 ? -10.394 10.512 6.573 1.00 96.56 93 ASP A N 1
ATOM 677 C CA . ASP A 1 93 ? -10.417 9.116 6.999 1.00 96.56 93 ASP A CA 1
ATOM 678 C C . ASP A 1 93 ? -9.014 8.507 7.115 1.00 96.56 93 ASP A C 1
ATOM 680 O O . ASP A 1 93 ? -8.714 7.836 8.105 1.00 96.56 93 ASP A O 1
ATOM 684 N N . ILE A 1 94 ? -8.112 8.802 6.171 1.00 96.00 94 ILE A N 1
ATOM 685 C CA . ILE A 1 94 ? -6.698 8.401 6.272 1.00 96.00 94 ILE A CA 1
ATOM 686 C C . ILE A 1 94 ? -6.030 9.061 7.483 1.00 96.00 94 ILE A C 1
ATOM 688 O O . ILE A 1 94 ? -5.298 8.408 8.236 1.00 96.00 94 ILE A O 1
ATOM 692 N N . GLU A 1 95 ? -6.270 10.356 7.697 1.00 95.31 95 GLU A N 1
ATOM 693 C CA . GLU A 1 95 ? -5.709 11.083 8.837 1.00 95.31 95 GLU A CA 1
ATOM 694 C C . GLU A 1 95 ? -6.227 10.524 10.174 1.00 95.31 95 GLU A C 1
ATOM 696 O O . GLU A 1 95 ? -5.432 10.309 11.100 1.00 95.31 95 GLU A O 1
ATOM 701 N N . ASN A 1 96 ? -7.522 10.209 10.248 1.00 95.25 96 ASN A N 1
ATOM 702 C CA . ASN A 1 96 ? -8.175 9.580 11.392 1.00 95.25 96 ASN A CA 1
ATOM 703 C C . ASN A 1 96 ? -7.607 8.186 11.660 1.00 95.25 96 ASN A C 1
ATOM 705 O O . ASN A 1 96 ? -7.202 7.896 12.789 1.00 95.25 96 ASN A O 1
ATOM 709 N N . PHE A 1 97 ? -7.495 7.343 10.631 1.00 95.88 97 PHE A N 1
ATOM 710 C CA . PHE A 1 97 ? -6.889 6.021 10.753 1.00 95.88 97 PHE A CA 1
ATOM 711 C C . PHE A 1 97 ? -5.469 6.107 11.310 1.00 95.88 97 PHE A C 1
ATOM 713 O O . PHE A 1 97 ? -5.127 5.432 12.283 1.00 95.88 97 PHE A O 1
ATOM 720 N N . ARG A 1 98 ? -4.650 7.004 10.755 1.00 95.44 98 ARG A N 1
ATOM 721 C CA . ARG A 1 98 ? -3.273 7.223 11.204 1.00 95.44 98 ARG A CA 1
ATOM 722 C C . ARG A 1 98 ? -3.212 7.693 12.657 1.00 95.44 98 ARG A C 1
ATOM 724 O O . ARG A 1 98 ? -2.323 7.281 13.403 1.00 95.44 98 ARG A O 1
ATOM 731 N N . ALA A 1 99 ? -4.132 8.561 13.077 1.00 94.94 99 ALA A N 1
ATOM 732 C CA . ALA A 1 99 ? -4.219 9.011 14.464 1.00 94.94 99 ALA A CA 1
ATOM 733 C C . ALA A 1 99 ? -4.592 7.864 15.416 1.00 94.94 99 ALA A C 1
ATOM 735 O O . ALA A 1 99 ? -4.024 7.770 16.506 1.00 94.94 99 ALA A O 1
ATOM 736 N N . LEU A 1 100 ? -5.496 6.972 14.999 1.00 94.62 100 LEU A N 1
ATOM 737 C CA . LEU A 1 100 ? -5.851 5.766 15.747 1.00 94.62 100 LEU A CA 1
ATOM 738 C C . LEU A 1 100 ? -4.669 4.788 15.819 1.00 94.62 100 LEU A C 1
ATOM 740 O O . LEU A 1 100 ? -4.367 4.288 16.898 1.00 94.62 100 LEU A O 1
ATOM 744 N N . ASN A 1 101 ? -3.942 4.570 14.720 1.00 92.38 101 ASN A N 1
ATOM 745 C CA . ASN A 1 101 ? -2.844 3.596 14.671 1.00 92.38 101 ASN A CA 1
ATOM 746 C C . ASN A 1 101 ? -1.618 4.000 15.514 1.00 92.38 101 ASN A C 1
ATOM 748 O O . ASN A 1 101 ? -0.831 3.155 15.927 1.00 92.38 101 ASN A O 1
ATOM 752 N N . LYS A 1 102 ? -1.471 5.293 15.832 1.00 93.62 102 LYS A N 1
ATOM 753 C CA . LYS A 1 102 ? -0.430 5.793 16.748 1.00 93.62 102 LYS A CA 1
ATOM 754 C C . LYS A 1 102 ? -0.719 5.508 18.225 1.00 93.62 102 LYS A C 1
ATOM 756 O O . LYS A 1 102 ? 0.183 5.634 19.054 1.00 93.62 102 LYS A O 1
ATOM 761 N N . LYS A 1 103 ? -1.963 5.183 18.589 1.00 94.44 103 LYS A N 1
ATOM 762 C CA . LYS A 1 103 ? -2.359 4.953 19.984 1.00 94.44 103 LYS A CA 1
ATOM 763 C C . LYS A 1 103 ? -2.050 3.515 20.394 1.00 94.44 103 LYS A C 1
ATOM 765 O O . LYS A 1 103 ? -2.443 2.569 19.725 1.00 94.44 103 LYS A O 1
ATOM 770 N N . VAL A 1 104 ? -1.403 3.355 21.550 1.00 91.69 104 VAL A N 1
ATOM 771 C CA . VAL A 1 104 ? -1.119 2.033 22.145 1.00 91.69 104 VAL A CA 1
ATOM 772 C C . VAL A 1 104 ? -2.399 1.377 22.672 1.00 91.69 104 VAL A C 1
ATOM 774 O O . VAL A 1 104 ? -2.585 0.170 22.549 1.00 91.69 104 VAL A O 1
ATOM 777 N N . PHE A 1 105 ? -3.296 2.179 23.251 1.00 93.31 105 PHE A N 1
ATOM 778 C CA . PHE A 1 105 ? -4.573 1.726 23.789 1.00 93.31 105 PHE A CA 1
ATOM 779 C C . PHE A 1 105 ? -5.711 2.496 23.132 1.00 93.31 105 PHE A C 1
ATOM 781 O O . PHE A 1 105 ? -5.742 3.724 23.193 1.00 93.31 105 PHE A O 1
ATOM 788 N N . LEU A 1 106 ? -6.637 1.754 22.527 1.00 94.19 106 LEU A N 1
ATOM 789 C CA . LEU A 1 106 ? -7.862 2.283 21.938 1.00 94.19 106 LEU A CA 1
ATOM 790 C C . LEU A 1 106 ? -9.036 2.066 22.895 1.00 94.19 106 LEU A C 1
ATOM 792 O O . LEU A 1 106 ? -9.170 0.985 23.485 1.00 94.19 106 LEU A O 1
ATOM 796 N N . THR A 1 107 ? -9.902 3.069 23.017 1.00 96.69 107 THR A N 1
ATOM 797 C CA . THR A 1 107 ? -11.215 2.914 23.655 1.00 96.69 107 THR A CA 1
ATOM 798 C C . THR A 1 107 ? -12.110 2.000 22.814 1.00 96.69 107 THR A C 1
ATOM 800 O O . THR A 1 107 ? -11.811 1.696 21.658 1.00 96.69 107 THR A O 1
ATOM 803 N N . ASP A 1 108 ? -13.220 1.522 23.374 1.00 96.62 108 ASP A N 1
ATOM 804 C CA . ASP A 1 108 ? -14.114 0.634 22.623 1.00 96.62 108 ASP A CA 1
ATOM 805 C C . ASP A 1 108 ? -14.818 1.349 21.461 1.00 96.62 108 ASP A C 1
ATOM 807 O O . ASP A 1 108 ? -15.017 0.741 20.408 1.00 96.62 108 ASP A O 1
ATOM 811 N N . ASP A 1 109 ? -15.108 2.644 21.604 1.00 96.75 109 ASP A N 1
ATOM 812 C CA . ASP A 1 109 ? -15.639 3.461 20.510 1.00 96.75 109 ASP A CA 1
ATOM 813 C C . ASP A 1 109 ? -14.588 3.689 19.417 1.00 96.75 109 ASP A C 1
ATOM 815 O O . ASP A 1 109 ? -14.901 3.585 18.235 1.00 96.75 109 ASP A O 1
ATOM 819 N N . GLU A 1 110 ? -13.319 3.895 19.782 1.00 96.44 110 GLU A N 1
ATOM 820 C CA . GLU A 1 110 ? -12.221 4.015 18.814 1.00 96.44 110 GLU A CA 1
ATOM 821 C C . GLU A 1 110 ? -11.961 2.706 18.061 1.00 96.44 110 GLU A C 1
ATOM 823 O O . GLU A 1 110 ? -11.725 2.722 16.854 1.00 96.44 110 GLU A O 1
ATOM 828 N N . LYS A 1 111 ? -12.039 1.556 18.743 1.00 94.69 111 LYS A N 1
ATOM 829 C CA . LYS A 1 111 ? -11.963 0.241 18.085 1.00 94.69 111 LYS A CA 1
ATOM 830 C C . LYS A 1 111 ? -13.123 0.033 17.117 1.00 94.69 111 LYS A C 1
ATOM 832 O O . LYS A 1 111 ? -12.923 -0.584 16.073 1.00 94.69 111 LYS A O 1
ATOM 837 N N . ARG A 1 112 ? -14.326 0.497 17.476 1.00 94.69 112 ARG A N 1
ATOM 838 C CA . ARG A 1 112 ? -15.505 0.425 16.607 1.00 94.69 112 ARG A CA 1
ATOM 839 C C . ARG A 1 112 ? -15.304 1.296 15.370 1.00 94.69 112 ARG A C 1
ATOM 841 O O . ARG A 1 112 ? -15.369 0.759 14.275 1.00 94.69 112 ARG A O 1
ATOM 848 N N . ALA A 1 113 ? -14.946 2.566 15.549 1.00 93.75 113 ALA A N 1
ATOM 849 C CA . ALA A 1 113 ? -14.688 3.490 14.447 1.00 93.75 113 ALA A CA 1
ATOM 850 C C . ALA A 1 113 ? -13.576 2.985 13.511 1.00 93.75 113 ALA A C 1
ATOM 852 O O . ALA A 1 113 ? -13.728 3.016 12.294 1.00 93.75 113 ALA A O 1
ATOM 853 N N . LYS A 1 114 ? -12.476 2.447 14.065 1.00 94.38 114 LYS A N 1
ATOM 854 C CA . LYS A 1 114 ? -11.403 1.846 13.257 1.00 94.38 114 LYS A CA 1
ATOM 855 C C . LYS A 1 114 ? -11.929 0.691 12.406 1.00 94.38 114 LYS A C 1
ATOM 857 O O . LYS A 1 114 ? -11.620 0.616 11.226 1.00 94.38 114 LYS A O 1
ATOM 862 N N . ARG A 1 115 ? -12.721 -0.202 13.002 1.00 92.81 115 ARG A N 1
ATOM 863 C CA . ARG A 1 115 ? -13.304 -1.349 12.298 1.00 92.81 115 ARG A CA 1
ATOM 864 C C . ARG A 1 115 ? -14.265 -0.913 11.196 1.00 92.81 115 ARG A C 1
ATOM 866 O O . ARG A 1 115 ? -14.136 -1.399 10.084 1.00 92.81 115 ARG A O 1
ATOM 873 N N . GLU A 1 116 ? -15.169 0.016 11.496 1.00 92.94 116 GLU A N 1
ATOM 874 C CA . GLU A 1 116 ? -16.110 0.573 10.516 1.00 92.94 116 GLU A CA 1
ATOM 875 C C . GLU A 1 116 ? -15.370 1.165 9.314 1.00 92.94 116 GLU A C 1
ATOM 877 O O . GLU A 1 116 ? -15.788 0.976 8.175 1.00 92.94 116 GLU A O 1
ATOM 882 N N . LEU A 1 117 ? -14.227 1.815 9.554 1.00 93.00 117 LEU A N 1
ATOM 883 C CA . LEU A 1 117 ? -13.397 2.336 8.479 1.00 93.00 117 LEU A CA 1
ATOM 884 C C . LEU A 1 117 ? -12.732 1.223 7.650 1.00 93.00 117 LEU A C 1
ATOM 886 O O . LEU A 1 117 ? -12.747 1.286 6.425 1.00 93.00 117 LEU A O 1
ATOM 890 N N . LEU A 1 118 ? -12.177 0.193 8.298 1.00 93.25 118 LEU A N 1
ATOM 891 C CA . LEU A 1 118 ? -11.547 -0.953 7.622 1.00 93.25 118 LEU A CA 1
ATOM 892 C C . LEU A 1 118 ? -12.538 -1.800 6.799 1.00 93.25 118 LEU A C 1
ATOM 894 O O . LEU A 1 118 ? -12.114 -2.501 5.877 1.00 93.25 118 LEU A O 1
ATOM 898 N N . GLU A 1 119 ? -13.825 -1.750 7.147 1.00 91.50 119 GLU A N 1
ATOM 899 C CA . GLU A 1 119 ? -14.936 -2.449 6.485 1.00 91.50 119 GLU A CA 1
ATOM 900 C C . GLU A 1 119 ? -15.647 -1.579 5.426 1.00 91.50 119 GLU A C 1
ATOM 902 O O . GLU A 1 119 ? -16.560 -2.052 4.751 1.00 91.50 119 GLU A O 1
ATOM 907 N N . ASN A 1 120 ? -15.248 -0.315 5.247 1.00 93.19 120 ASN A N 1
ATOM 908 C CA . ASN A 1 120 ? -15.831 0.563 4.236 1.00 93.19 120 ASN A CA 1
ATOM 909 C C . ASN A 1 120 ? -15.221 0.291 2.847 1.00 93.19 120 ASN A C 1
ATOM 911 O O . ASN A 1 120 ? -14.140 0.778 2.514 1.00 93.19 120 ASN A O 1
ATOM 915 N N . ASP A 1 121 ? -15.951 -0.451 2.013 1.00 94.00 121 ASP A N 1
ATOM 916 C CA . ASP A 1 121 ? -15.541 -0.823 0.653 1.00 94.00 121 ASP A CA 1
ATOM 917 C C . ASP A 1 121 ? -15.190 0.367 -0.249 1.00 94.00 121 ASP A C 1
ATOM 919 O O . ASP A 1 121 ? -14.252 0.279 -1.044 1.00 94.00 121 ASP A O 1
ATOM 923 N N . GLU A 1 122 ? -15.948 1.463 -0.169 1.00 94.81 122 GLU A N 1
ATOM 924 C CA . GLU A 1 122 ? -15.723 2.645 -1.007 1.00 94.81 122 GLU A CA 1
ATOM 925 C C . GLU A 1 122 ? -14.397 3.310 -0.635 1.00 94.81 122 GLU A C 1
ATOM 927 O O . GLU A 1 122 ? -13.564 3.582 -1.505 1.00 94.81 122 GLU A O 1
ATOM 932 N N . PHE A 1 123 ? -14.164 3.465 0.670 1.00 95.75 123 PHE A N 1
ATOM 933 C CA . PHE A 1 123 ? -12.900 3.953 1.200 1.00 95.75 123 PHE A CA 1
ATOM 934 C C . PHE A 1 123 ? -11.738 3.046 0.786 1.00 95.75 123 PHE A C 1
ATOM 936 O O . PHE A 1 123 ? -10.780 3.524 0.182 1.00 95.75 123 PHE A O 1
ATOM 943 N N . VAL A 1 124 ? -11.833 1.735 1.024 1.00 95.31 124 VAL A N 1
ATOM 944 C CA . VAL A 1 124 ? -10.776 0.771 0.675 1.00 95.31 124 VAL A CA 1
ATOM 945 C C . VAL A 1 124 ? -10.442 0.826 -0.817 1.00 95.31 124 VAL A C 1
ATOM 947 O O . VAL A 1 124 ? -9.270 0.918 -1.182 1.00 95.31 124 VAL A O 1
ATOM 950 N N . LYS A 1 125 ? -11.454 0.833 -1.694 1.00 95.62 125 LYS A N 1
ATOM 951 C CA . LYS A 1 125 ? -11.250 0.906 -3.151 1.00 95.62 125 LYS A CA 1
ATOM 952 C C . LYS A 1 125 ? -10.596 2.213 -3.579 1.00 95.62 125 LYS A C 1
ATOM 954 O O . LYS A 1 125 ? -9.730 2.201 -4.459 1.00 95.62 125 LYS A O 1
ATOM 959 N N . SER A 1 126 ? -10.960 3.320 -2.932 1.00 95.81 126 SER A N 1
ATOM 960 C CA . SER A 1 126 ? -10.410 4.641 -3.241 1.00 95.81 126 SER A CA 1
ATOM 961 C C . SER A 1 126 ? -8.894 4.740 -3.010 1.00 95.81 126 SER A C 1
ATOM 963 O O . SER A 1 126 ? -8.223 5.477 -3.737 1.00 95.81 126 SER A O 1
ATOM 965 N N . LEU A 1 127 ? -8.327 3.924 -2.105 1.00 96.62 127 LEU A N 1
ATOM 966 C CA . LEU A 1 127 ? -6.884 3.892 -1.814 1.00 96.62 127 LEU A CA 1
ATOM 967 C C . LEU A 1 127 ? -6.031 3.553 -3.042 1.00 96.62 127 LEU A C 1
ATOM 969 O O . LEU A 1 127 ? -4.879 3.979 -3.129 1.00 96.62 127 LEU A O 1
ATOM 973 N N . THR A 1 128 ? -6.600 2.857 -4.030 1.00 96.44 128 THR A N 1
ATOM 974 C CA . THR A 1 128 ? -5.946 2.597 -5.320 1.00 96.44 128 THR A CA 1
ATOM 975 C C . THR A 1 128 ? -5.464 3.885 -5.984 1.00 96.44 128 THR A C 1
ATOM 977 O O . THR A 1 128 ? -4.359 3.928 -6.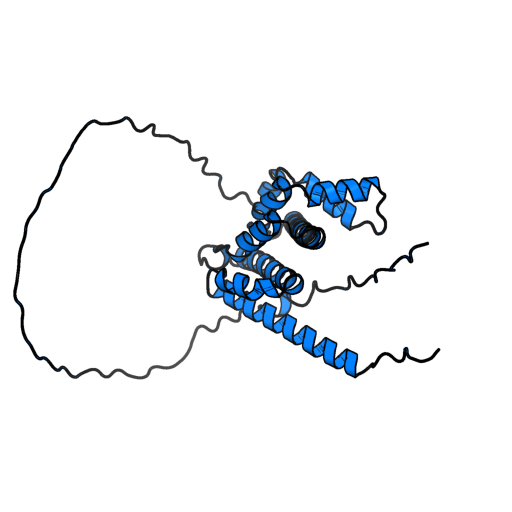524 1.00 96.44 128 THR A O 1
ATOM 980 N N . HIS A 1 129 ? -6.271 4.950 -5.935 1.00 93.69 129 HIS A N 1
ATOM 981 C CA . HIS A 1 129 ? -5.923 6.230 -6.549 1.00 93.69 129 HIS A CA 1
ATOM 982 C C . HIS A 1 129 ? -4.726 6.878 -5.857 1.00 93.69 129 HIS A C 1
ATOM 984 O O . HIS A 1 129 ? -3.851 7.413 -6.530 1.00 93.69 129 HIS A O 1
ATOM 990 N N . LEU A 1 130 ? -4.658 6.785 -4.529 1.00 94.44 130 LEU A N 1
ATOM 991 C CA . LEU A 1 130 ? -3.556 7.332 -3.743 1.00 94.44 130 LEU A CA 1
ATOM 992 C C . L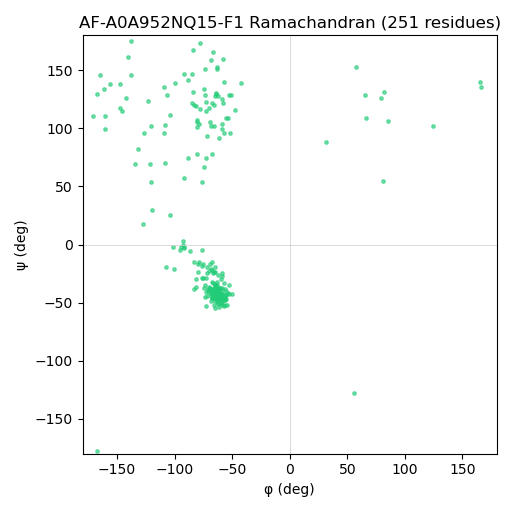EU A 1 130 ? -2.247 6.568 -3.987 1.00 94.44 130 LEU A C 1
ATOM 994 O O . LEU A 1 130 ? -1.184 7.166 -4.141 1.00 94.44 130 LEU A O 1
ATOM 998 N N . LEU A 1 131 ? -2.323 5.239 -4.057 1.00 96.69 131 LEU A N 1
ATOM 999 C CA . LEU A 1 131 ? -1.156 4.360 -4.186 1.00 96.69 131 LEU A CA 1
ATOM 1000 C C . LEU A 1 131 ? -0.592 4.296 -5.616 1.00 96.69 131 LEU A C 1
ATOM 1002 O O . LEU A 1 131 ? 0.541 3.863 -5.809 1.00 96.69 131 LEU A O 1
ATOM 1006 N N . LYS A 1 132 ? -1.348 4.761 -6.619 1.00 95.12 132 LYS A N 1
ATOM 1007 C CA . LYS A 1 132 ? -0.915 4.847 -8.027 1.00 95.12 132 LYS A CA 1
ATOM 1008 C C . LYS A 1 132 ? -0.308 6.195 -8.423 1.00 95.12 132 LYS A C 1
ATOM 1010 O O . LYS A 1 132 ? 0.033 6.377 -9.591 1.00 95.12 132 LYS A O 1
ATOM 1015 N N . VAL A 1 133 ? -0.161 7.130 -7.485 1.00 93.75 133 VAL A N 1
ATOM 1016 C CA . VAL A 1 133 ? 0.436 8.454 -7.722 1.00 93.75 133 VAL A CA 1
ATOM 1017 C C . VAL A 1 133 ? 1.828 8.503 -7.096 1.00 93.75 133 VAL A C 1
ATOM 1019 O O . VAL A 1 133 ? 1.994 8.178 -5.929 1.00 93.75 133 VAL A O 1
ATOM 1022 N N . GLY A 1 134 ? 2.854 8.908 -7.846 1.00 92.00 134 GLY A N 1
ATOM 1023 C CA . GLY A 1 134 ? 4.193 9.087 -7.274 1.00 92.00 134 GLY A CA 1
ATOM 1024 C C . GLY A 1 134 ? 4.201 10.207 -6.231 1.00 92.00 134 GLY A C 1
ATOM 1025 O O . GLY A 1 134 ? 3.725 11.308 -6.509 1.00 92.00 134 GLY A O 1
ATOM 1026 N N . ALA A 1 135 ? 4.740 9.947 -5.039 1.00 92.44 135 ALA A N 1
ATOM 1027 C CA . ALA A 1 135 ? 4.759 10.940 -3.966 1.00 92.44 135 ALA A CA 1
ATOM 1028 C C . ALA A 1 135 ? 5.751 12.090 -4.212 1.00 92.44 135 ALA A C 1
ATOM 1030 O O . ALA A 1 135 ? 5.577 13.190 -3.676 1.00 92.44 135 ALA A O 1
ATOM 1031 N N . GLY A 1 136 ? 6.790 11.853 -5.018 1.00 89.62 136 GLY A N 1
ATOM 1032 C CA . GLY A 1 136 ? 7.868 12.798 -5.265 1.00 89.62 136 GLY A CA 1
ATOM 1033 C C . GLY A 1 136 ? 8.527 13.228 -3.956 1.00 89.62 136 GLY A C 1
ATOM 1034 O O . GLY A 1 136 ? 8.894 12.411 -3.105 1.00 89.62 136 GLY A O 1
ATOM 1035 N N . ASP A 1 137 ? 8.630 14.541 -3.762 1.00 89.12 137 ASP A N 1
ATOM 1036 C CA . ASP A 1 137 ? 9.194 15.133 -2.546 1.00 89.12 137 ASP A CA 1
ATOM 1037 C C . ASP A 1 137 ? 8.136 15.452 -1.469 1.00 89.12 137 ASP A C 1
ATOM 1039 O O . ASP A 1 137 ? 8.487 15.924 -0.385 1.00 89.12 137 ASP A O 1
ATOM 1043 N N . SER A 1 138 ? 6.843 15.184 -1.712 1.00 93.56 138 SER A N 1
ATOM 1044 C CA . SER A 1 138 ? 5.791 15.464 -0.723 1.00 93.56 138 SER A CA 1
ATOM 1045 C C . SER A 1 138 ? 5.855 14.471 0.435 1.00 93.56 138 SER A C 1
ATOM 1047 O O . SER A 1 138 ? 5.600 13.275 0.289 1.00 93.56 138 SER A O 1
ATOM 1049 N N . THR A 1 139 ? 6.168 14.990 1.622 1.00 93.81 139 THR A N 1
ATOM 1050 C CA . THR A 1 139 ? 6.163 14.193 2.853 1.00 93.81 139 THR A CA 1
ATOM 1051 C C . THR A 1 139 ? 4.741 13.819 3.264 1.00 93.81 139 THR A C 1
ATOM 1053 O O . THR A 1 139 ? 4.535 12.702 3.735 1.00 93.81 139 THR A O 1
ATOM 1056 N N . GLU A 1 140 ? 3.752 14.702 3.066 1.00 93.88 140 GLU A N 1
ATOM 1057 C CA . GLU A 1 140 ? 2.359 14.365 3.383 1.00 93.88 140 GLU A CA 1
ATOM 1058 C C . GLU A 1 140 ? 1.851 13.218 2.510 1.00 93.88 140 GLU A C 1
ATOM 1060 O O . GLU A 1 140 ? 1.236 12.293 3.035 1.00 93.88 140 GLU A O 1
ATOM 1065 N N . MET A 1 141 ? 2.164 13.235 1.210 1.00 94.50 141 MET A N 1
ATOM 1066 C CA . MET A 1 141 ? 1.758 12.171 0.293 1.00 94.50 141 MET A CA 1
ATOM 1067 C C . MET A 1 141 ? 2.385 10.827 0.673 1.00 94.50 141 MET A C 1
ATOM 1069 O O . MET A 1 141 ? 1.673 9.830 0.727 1.00 94.50 141 MET A O 1
ATOM 1073 N N . LYS A 1 142 ? 3.681 10.794 1.023 1.00 94.50 142 LYS A N 1
ATOM 1074 C CA . LYS A 1 142 ? 4.339 9.566 1.517 1.00 94.50 142 LYS A CA 1
ATOM 1075 C C . LYS A 1 142 ? 3.639 9.019 2.756 1.00 94.50 142 LYS A C 1
ATOM 1077 O O . LYS A 1 142 ? 3.254 7.861 2.788 1.00 94.50 142 LYS A O 1
ATOM 1082 N N . GLN A 1 143 ? 3.371 9.879 3.738 1.00 94.81 143 GLN A N 1
ATOM 1083 C CA . GLN A 1 143 ? 2.662 9.468 4.951 1.00 94.81 143 GLN A CA 1
ATOM 1084 C C . GLN A 1 143 ? 1.229 8.991 4.680 1.00 94.81 143 GLN A C 1
ATOM 1086 O O . GLN A 1 143 ? 0.721 8.151 5.421 1.00 94.81 143 GLN A O 1
ATOM 1091 N N . ALA A 1 144 ? 0.556 9.559 3.677 1.00 95.44 144 ALA A N 1
ATOM 1092 C CA . ALA A 1 144 ? -0.774 9.129 3.269 1.00 95.44 144 ALA A CA 1
ATOM 1093 C C . ALA A 1 144 ? -0.722 7.755 2.581 1.00 95.44 144 ALA A C 1
ATOM 1095 O O . ALA A 1 144 ? -1.567 6.911 2.866 1.00 95.44 144 ALA A O 1
ATOM 1096 N N . GLN A 1 145 ? 0.287 7.505 1.741 1.00 96.50 145 GLN A N 1
ATOM 1097 C CA . GLN A 1 145 ? 0.525 6.197 1.124 1.00 96.50 145 GLN A CA 1
ATOM 1098 C C . GLN A 1 145 ? 0.864 5.125 2.159 1.00 96.50 145 GLN A C 1
ATOM 1100 O O . GLN A 1 145 ? 0.244 4.066 2.134 1.00 96.50 145 GLN A O 1
ATOM 1105 N N . ASP A 1 146 ? 1.749 5.423 3.111 1.00 96.12 146 ASP A N 1
ATOM 1106 C CA . ASP A 1 146 ? 2.077 4.511 4.214 1.00 96.12 146 ASP A CA 1
ATOM 1107 C C . ASP A 1 146 ? 0.811 4.145 5.008 1.00 96.12 146 ASP A C 1
ATOM 1109 O O . ASP A 1 146 ? 0.527 2.976 5.259 1.00 96.12 146 ASP A O 1
ATOM 1113 N N . ALA A 1 147 ? -0.008 5.147 5.349 1.00 96.56 147 ALA A N 1
ATOM 1114 C CA . ALA A 1 147 ? -1.265 4.923 6.057 1.00 96.56 147 ALA A CA 1
ATOM 1115 C C . ALA A 1 147 ? -2.281 4.128 5.216 1.00 96.56 147 ALA A C 1
ATOM 1117 O O . ALA A 1 147 ? -3.007 3.303 5.764 1.00 96.56 147 ALA A O 1
ATOM 1118 N N . ALA A 1 148 ? -2.334 4.341 3.900 1.00 97.06 148 ALA A N 1
ATOM 1119 C CA . ALA A 1 148 ? -3.185 3.564 3.003 1.00 97.06 148 ALA A CA 1
ATOM 1120 C C . ALA A 1 148 ? -2.742 2.096 2.914 1.00 97.06 148 ALA A C 1
ATOM 1122 O O . ALA A 1 148 ? -3.587 1.202 2.931 1.00 97.06 148 ALA A O 1
ATOM 1123 N N . LEU A 1 149 ? -1.434 1.830 2.872 1.00 97.25 149 LEU A N 1
ATOM 1124 C CA . LEU A 1 149 ? -0.897 0.470 2.941 1.00 97.25 149 LEU A CA 1
ATOM 1125 C C . LEU A 1 149 ? -1.246 -0.197 4.277 1.00 97.25 149 LEU A C 1
ATOM 1127 O O . LEU A 1 149 ? -1.728 -1.331 4.280 1.00 97.25 149 LEU A O 1
ATOM 1131 N N . ASP A 1 150 ? -1.094 0.519 5.396 1.00 95.88 150 ASP A N 1
ATOM 1132 C CA . ASP A 1 150 ? -1.501 0.026 6.716 1.00 95.88 150 ASP A CA 1
ATOM 1133 C C . ASP A 1 150 ? -2.995 -0.338 6.754 1.00 95.88 150 ASP A C 1
ATOM 1135 O O . ASP A 1 150 ? -3.344 -1.405 7.262 1.00 95.88 150 ASP A O 1
ATOM 1139 N N . VAL A 1 151 ? -3.873 0.504 6.185 1.00 95.25 151 VAL A N 1
ATOM 1140 C CA . VAL A 1 151 ? -5.311 0.203 6.062 1.00 95.25 151 VAL A CA 1
ATOM 1141 C C . VAL A 1 151 ? -5.518 -1.099 5.295 1.00 95.25 151 VAL A C 1
ATOM 1143 O O . VAL A 1 151 ? -6.178 -1.999 5.807 1.00 95.25 151 VAL A O 1
ATOM 1146 N N . LEU A 1 152 ? -4.936 -1.234 4.097 1.00 95.00 152 LEU A N 1
ATOM 1147 C CA . LEU A 1 152 ? -5.132 -2.419 3.258 1.00 95.00 152 LEU A CA 1
ATOM 1148 C C . LEU A 1 152 ? -4.690 -3.702 3.970 1.00 95.00 152 LEU A C 1
ATOM 1150 O O . LEU A 1 152 ? -5.427 -4.690 3.979 1.00 95.00 152 LEU A O 1
ATOM 1154 N N . PHE A 1 153 ? -3.514 -3.707 4.600 1.00 93.50 153 PHE A N 1
ATOM 1155 C CA . PHE A 1 153 ? -3.017 -4.908 5.274 1.00 93.50 153 PHE A CA 1
ATOM 1156 C C . PHE A 1 153 ? -3.715 -5.191 6.598 1.00 93.50 153 PHE A C 1
ATOM 1158 O O . PHE A 1 153 ? -3.808 -6.356 6.993 1.00 93.50 153 PHE A O 1
ATOM 1165 N N . GLU A 1 154 ? -4.210 -4.171 7.298 1.00 92.38 154 GLU A N 1
ATOM 1166 C CA . GLU A 1 154 ? -5.022 -4.392 8.487 1.00 92.38 154 GLU A CA 1
ATOM 1167 C C . GLU A 1 154 ? -6.404 -4.937 8.122 1.00 92.38 154 GLU A C 1
ATOM 1169 O O . GLU A 1 154 ? -6.810 -5.940 8.713 1.00 92.38 154 GLU A O 1
ATOM 1174 N N . SER A 1 155 ? -7.061 -4.380 7.097 1.00 90.88 155 SER A N 1
ATOM 1175 C CA . SER A 1 155 ? -8.315 -4.917 6.558 1.00 90.88 155 SER A CA 1
ATOM 1176 C C . SER A 1 155 ? -8.149 -6.379 6.139 1.00 90.88 155 SER A C 1
ATOM 1178 O O . SER A 1 155 ? -8.966 -7.210 6.527 1.00 90.88 155 SER A O 1
ATOM 1180 N N . LEU A 1 156 ? -7.054 -6.726 5.443 1.00 87.94 156 LEU A N 1
ATOM 1181 C CA . LEU A 1 156 ? -6.773 -8.101 5.005 1.00 87.94 156 LEU A CA 1
ATOM 1182 C C . LEU A 1 156 ? -6.664 -9.103 6.172 1.00 87.94 156 LEU A C 1
ATOM 1184 O O . LEU A 1 156 ? -6.948 -10.287 6.002 1.00 87.94 156 LEU A O 1
ATOM 1188 N N . ARG A 1 157 ? -6.233 -8.651 7.359 1.00 84.38 157 ARG A N 1
ATOM 1189 C CA . ARG A 1 157 ? -6.091 -9.497 8.559 1.00 84.38 157 ARG A CA 1
ATOM 1190 C C . ARG A 1 157 ? -7.404 -9.716 9.303 1.00 84.38 157 ARG A C 1
ATOM 1192 O O . ARG A 1 157 ? -7.520 -10.715 10.013 1.00 84.38 157 ARG A O 1
ATOM 1199 N N . THR A 1 158 ? -8.331 -8.761 9.237 1.00 74.06 158 THR A N 1
ATOM 1200 C CA . THR A 1 158 ? -9.599 -8.817 9.980 1.00 74.06 158 THR A CA 1
ATOM 1201 C C . THR A 1 158 ? -10.653 -9.644 9.269 1.00 74.06 158 THR A C 1
ATOM 1203 O O . THR A 1 158 ? -11.365 -10.398 9.927 1.00 74.06 158 THR A O 1
ATOM 1206 N N . ASP A 1 159 ? -10.707 -9.539 7.948 1.00 67.44 159 ASP A N 1
ATOM 1207 C CA . ASP A 1 159 ? -11.497 -10.403 7.088 1.00 67.44 159 ASP A CA 1
ATOM 1208 C C . ASP A 1 159 ? -10.844 -10.364 5.706 1.00 67.44 159 ASP A C 1
ATOM 1210 O O . ASP A 1 159 ? -10.401 -9.303 5.263 1.00 67.44 159 ASP A O 1
ATOM 1214 N N . ALA A 1 160 ? -10.734 -11.500 5.021 1.00 56.31 160 ALA A N 1
ATOM 1215 C CA . ALA A 1 160 ? -10.173 -11.533 3.671 1.00 56.31 160 ALA A CA 1
ATOM 1216 C C . ALA A 1 160 ? -11.210 -10.963 2.684 1.00 56.31 160 ALA A C 1
ATOM 1218 O O . ALA A 1 160 ? -11.791 -11.676 1.869 1.00 56.31 160 ALA A O 1
ATOM 1219 N N . ASN A 1 161 ? -11.497 -9.671 2.816 1.00 59.84 161 ASN A N 1
ATOM 1220 C CA . ASN A 1 161 ? -12.487 -8.940 2.050 1.00 59.84 161 ASN A CA 1
ATOM 1221 C C . ASN A 1 161 ? -12.082 -8.915 0.566 1.00 59.84 161 ASN A C 1
ATOM 1223 O O . ASN A 1 161 ? -10.955 -8.544 0.225 1.00 59.84 161 ASN A O 1
ATOM 1227 N N . SER A 1 162 ? -13.021 -9.271 -0.326 1.00 74.44 162 SER A N 1
ATOM 1228 C CA . SER A 1 162 ? -12.841 -9.210 -1.794 1.00 74.44 162 SER A CA 1
ATOM 1229 C C . SER A 1 162 ? -12.303 -7.849 -2.279 1.00 74.44 162 SER A C 1
ATOM 1231 O O . SER A 1 162 ? -11.355 -7.850 -3.066 1.00 74.44 162 SER A O 1
ATOM 1233 N N . PRO A 1 163 ? -12.787 -6.695 -1.764 1.00 89.38 163 PRO A N 1
ATOM 1234 C CA . PRO A 1 163 ? -12.291 -5.374 -2.160 1.00 89.38 163 PRO A CA 1
ATOM 1235 C C . PRO A 1 163 ? -10.797 -5.150 -1.927 1.00 89.38 163 PRO A C 1
ATOM 1237 O O . PRO A 1 163 ? -10.135 -4.545 -2.762 1.00 89.38 163 PRO A O 1
ATOM 1240 N N . VAL A 1 164 ? -10.239 -5.642 -0.817 1.00 92.25 164 VAL A N 1
ATOM 1241 C CA . VAL A 1 164 ? -8.814 -5.439 -0.511 1.00 92.25 164 VAL A CA 1
ATOM 1242 C C . VAL A 1 164 ? -7.955 -6.205 -1.512 1.00 92.25 164 VAL A C 1
ATOM 1244 O O . VAL A 1 164 ? -7.011 -5.654 -2.070 1.00 92.25 164 VAL A O 1
ATOM 1247 N N . ALA A 1 165 ? -8.300 -7.466 -1.785 1.00 89.75 165 ALA A N 1
ATOM 1248 C CA . ALA A 1 165 ? -7.583 -8.275 -2.765 1.00 89.75 165 ALA A CA 1
ATOM 1249 C C . ALA A 1 165 ? -7.680 -7.687 -4.185 1.00 89.75 165 ALA A C 1
ATOM 1251 O O . ALA A 1 165 ? -6.702 -7.741 -4.929 1.00 89.75 165 ALA A O 1
ATOM 1252 N N . GLU A 1 166 ? -8.828 -7.105 -4.551 1.00 92.06 166 GLU A N 1
ATOM 1253 C CA . GLU A 1 166 ? -9.005 -6.358 -5.805 1.00 92.06 166 GLU A CA 1
ATOM 1254 C C . GLU A 1 166 ? -8.040 -5.166 -5.880 1.00 92.06 166 GLU A C 1
ATOM 1256 O O . GLU A 1 166 ? -7.278 -5.063 -6.841 1.00 92.06 166 GLU A O 1
ATOM 1261 N N . VAL A 1 167 ? -7.987 -4.329 -4.838 1.00 95.56 167 VAL A N 1
ATOM 1262 C CA . VAL A 1 167 ? -7.074 -3.174 -4.765 1.00 95.56 167 VAL A CA 1
ATOM 1263 C C . VAL A 1 167 ? -5.609 -3.605 -4.858 1.00 95.56 167 VAL A C 1
ATOM 1265 O O . VAL A 1 167 ? -4.843 -3.050 -5.648 1.00 95.56 167 VAL A O 1
ATOM 1268 N N . LEU A 1 168 ? -5.206 -4.627 -4.098 1.00 95.06 168 LEU A N 1
ATOM 1269 C CA . LEU A 1 168 ? -3.834 -5.141 -4.129 1.00 95.06 168 LEU A CA 1
ATOM 1270 C C . LEU A 1 168 ? -3.470 -5.667 -5.526 1.00 95.06 168 LEU A C 1
ATOM 1272 O O . LEU A 1 168 ? -2.395 -5.354 -6.040 1.00 95.06 168 LEU A O 1
ATOM 1276 N N . MET A 1 169 ? -4.377 -6.397 -6.184 1.00 94.56 169 MET A N 1
ATOM 1277 C CA . MET A 1 169 ? -4.187 -6.846 -7.567 1.00 94.56 169 MET A CA 1
ATOM 1278 C C . MET A 1 169 ? -4.066 -5.686 -8.550 1.00 94.56 169 MET A C 1
ATOM 1280 O O . MET A 1 169 ? -3.223 -5.735 -9.445 1.00 94.56 169 MET A O 1
ATOM 1284 N N . GLU A 1 170 ? -4.876 -4.642 -8.395 1.00 96.19 170 GLU A N 1
ATOM 1285 C CA . GLU A 1 170 ? -4.818 -3.458 -9.247 1.00 96.19 170 GLU A CA 1
ATOM 1286 C C . GLU A 1 170 ? -3.503 -2.686 -9.116 1.00 96.19 170 GLU A C 1
ATOM 1288 O O . GLU A 1 170 ? -3.036 -2.116 -10.106 1.00 96.19 170 GLU A O 1
ATOM 1293 N N . ILE A 1 171 ? -2.907 -2.652 -7.922 1.00 97.00 171 ILE A N 1
ATOM 1294 C CA . ILE A 1 171 ? -1.597 -2.031 -7.685 1.00 97.00 171 ILE A CA 1
ATOM 1295 C C . ILE A 1 171 ? -0.482 -2.904 -8.274 1.00 97.00 171 ILE A C 1
ATOM 1297 O O . ILE A 1 171 ? 0.405 -2.404 -8.969 1.00 97.00 171 ILE A O 1
ATOM 1301 N N . VAL A 1 172 ? -0.532 -4.223 -8.058 1.00 96.56 172 VAL A N 1
ATOM 1302 C CA . VAL A 1 172 ? 0.448 -5.168 -8.623 1.00 96.56 172 VAL A CA 1
ATOM 1303 C C . VAL A 1 172 ? 0.421 -5.146 -10.154 1.00 96.56 172 VAL A C 1
ATOM 1305 O O . VAL A 1 172 ? 1.481 -5.094 -10.786 1.00 96.56 172 VAL A O 1
ATOM 1308 N N . GLY A 1 173 ? -0.774 -5.109 -10.745 1.00 96.56 173 GLY A N 1
ATOM 1309 C CA . GLY A 1 173 ? -0.998 -5.056 -12.190 1.00 96.56 173 GLY A CA 1
ATOM 1310 C C . GLY A 1 173 ? -0.743 -3.692 -12.839 1.00 96.56 173 GLY A C 1
ATOM 1311 O O . GLY A 1 173 ? -0.816 -3.584 -14.062 1.00 96.56 173 GLY A O 1
ATOM 1312 N N . ASP A 1 174 ? -0.433 -2.648 -12.064 1.00 96.81 174 ASP A N 1
ATOM 1313 C CA . ASP A 1 174 ? -0.206 -1.302 -12.596 1.00 96.81 174 ASP A CA 1
ATOM 1314 C C . ASP A 1 174 ? 1.028 -1.242 -13.513 1.00 96.81 174 ASP A C 1
ATOM 1316 O O . ASP A 1 174 ? 2.128 -1.652 -13.133 1.00 96.81 174 ASP A O 1
ATOM 1320 N N . THR A 1 175 ? 0.866 -0.711 -14.725 1.00 97.00 175 THR A N 1
ATOM 1321 C CA . THR A 1 175 ? 1.918 -0.719 -15.752 1.00 97.00 175 THR A CA 1
ATOM 1322 C C . THR A 1 175 ? 2.811 0.521 -15.737 1.00 97.00 175 THR A C 1
ATOM 1324 O O . THR A 1 175 ? 3.720 0.607 -16.563 1.00 97.00 175 THR A O 1
ATOM 1327 N N . GLN A 1 176 ? 2.574 1.509 -14.865 1.00 96.31 176 GLN A N 1
ATOM 1328 C CA . GLN A 1 176 ? 3.236 2.816 -14.968 1.00 96.31 176 GLN A CA 1
ATOM 1329 C C . GLN A 1 176 ? 4.756 2.698 -14.854 1.00 96.31 176 GLN A C 1
ATOM 1331 O O . GLN A 1 176 ? 5.476 3.280 -15.663 1.00 96.31 176 GLN A O 1
ATOM 1336 N N . ILE A 1 177 ? 5.250 1.878 -13.921 1.00 96.19 177 ILE A N 1
ATOM 1337 C CA . ILE A 1 177 ? 6.692 1.676 -13.693 1.00 96.19 177 ILE A CA 1
ATOM 1338 C C . ILE A 1 177 ? 7.429 1.029 -14.872 1.00 96.19 177 ILE A C 1
ATOM 1340 O O . ILE A 1 177 ? 8.650 1.148 -14.971 1.00 96.19 177 ILE A O 1
ATOM 1344 N N . GLU A 1 178 ? 6.700 0.375 -15.778 1.00 96.56 178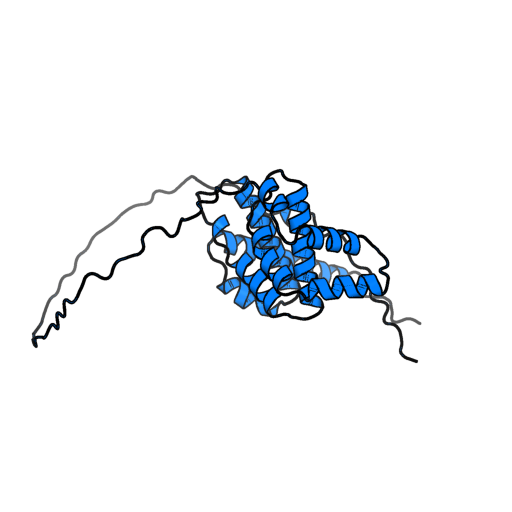 GLU A N 1
ATOM 1345 C CA . GLU A 1 178 ? 7.258 -0.194 -17.007 1.00 96.56 178 GLU A CA 1
ATOM 1346 C C . GLU A 1 178 ? 7.452 0.879 -18.089 1.00 96.56 178 GLU A C 1
ATOM 1348 O O . GLU A 1 178 ? 8.268 0.710 -18.993 1.00 96.56 178 GLU A O 1
ATOM 1353 N N . SER A 1 179 ? 6.713 1.992 -18.018 1.00 94.94 179 SER A N 1
ATOM 1354 C CA . SER A 1 179 ? 6.740 3.023 -19.053 1.00 94.94 179 SER A CA 1
ATOM 1355 C C . SER A 1 179 ? 8.030 3.831 -19.013 1.00 94.94 179 SER A C 1
ATOM 1357 O O . SER A 1 179 ? 8.383 4.410 -17.992 1.00 94.94 179 SER A O 1
ATOM 1359 N N . GLU A 1 180 ? 8.719 3.980 -20.141 1.00 93.62 180 GLU A N 1
ATOM 1360 C CA . GLU A 1 180 ? 9.863 4.895 -20.274 1.00 93.62 180 GLU A CA 1
ATOM 1361 C C . GLU A 1 180 ? 9.475 6.378 -20.175 1.00 93.62 180 GLU A C 1
ATOM 1363 O O . GLU A 1 180 ? 10.342 7.217 -19.952 1.00 93.62 180 GLU A O 1
ATOM 1368 N N . SER A 1 181 ? 8.183 6.700 -20.297 1.00 93.62 181 SER A N 1
ATOM 1369 C CA . SER A 1 181 ? 7.690 8.080 -20.349 1.00 93.62 181 SER A CA 1
ATOM 1370 C C . SER A 1 181 ? 7.570 8.773 -18.992 1.00 93.62 181 SER A C 1
ATOM 1372 O O . SER A 1 181 ? 7.413 9.992 -18.965 1.00 93.62 181 SER A O 1
ATOM 1374 N N . ILE A 1 182 ? 7.571 8.027 -17.884 1.00 92.69 182 ILE A N 1
ATOM 1375 C CA . ILE A 1 182 ? 7.514 8.609 -16.537 1.00 92.69 182 ILE A CA 1
ATOM 1376 C C . ILE A 1 182 ? 8.928 8.834 -15.995 1.00 92.69 182 ILE A C 1
ATOM 1378 O O . ILE A 1 182 ? 9.859 8.084 -16.305 1.00 92.69 182 ILE A O 1
ATOM 1382 N N . ASP A 1 183 ? 9.105 9.888 -15.204 1.00 93.19 183 ASP A N 1
ATOM 1383 C CA . ASP A 1 183 ? 10.412 10.243 -14.664 1.00 93.19 183 ASP A CA 1
ATOM 1384 C C . ASP A 1 183 ? 10.907 9.215 -13.628 1.00 93.19 183 ASP A C 1
ATOM 1386 O O . ASP A 1 183 ? 10.143 8.455 -13.029 1.00 93.19 183 ASP A O 1
ATOM 1390 N N . MET A 1 184 ? 12.223 9.188 -13.410 1.00 92.94 184 MET A N 1
ATOM 1391 C CA . MET A 1 184 ? 12.858 8.197 -12.536 1.00 92.94 184 MET A CA 1
ATOM 1392 C C . MET A 1 184 ? 12.489 8.335 -11.053 1.00 92.94 184 MET A C 1
ATOM 1394 O O . MET A 1 184 ? 12.608 7.347 -10.327 1.00 92.94 184 MET A O 1
ATOM 1398 N N . VAL A 1 185 ? 12.080 9.521 -10.587 1.00 92.81 185 VAL A N 1
ATOM 1399 C CA . VAL A 1 185 ? 11.654 9.720 -9.193 1.00 92.81 185 VAL A CA 1
ATOM 1400 C C . VAL A 1 185 ? 10.290 9.067 -9.007 1.00 92.81 185 VAL A C 1
ATOM 1402 O O . VAL A 1 185 ? 10.169 8.152 -8.197 1.00 92.81 185 VAL A O 1
ATOM 1405 N N . THR A 1 186 ? 9.325 9.410 -9.864 1.00 93.06 186 THR A N 1
ATOM 1406 C CA . THR A 1 186 ? 7.991 8.791 -9.881 1.00 93.06 186 THR A CA 1
ATOM 1407 C C . THR A 1 186 ? 8.073 7.272 -10.042 1.00 93.06 186 THR A C 1
ATOM 1409 O O . THR A 1 186 ? 7.411 6.536 -9.312 1.00 93.06 186 THR A O 1
ATOM 1412 N N . LYS A 1 187 ? 8.935 6.772 -10.942 1.00 94.81 187 LYS A N 1
ATOM 1413 C CA . LYS A 1 187 ? 9.177 5.325 -11.087 1.00 94.81 187 LYS A CA 1
ATOM 1414 C C . LYS A 1 187 ? 9.617 4.675 -9.790 1.00 94.81 187 LYS A C 1
ATOM 1416 O O . LYS A 1 187 ? 9.129 3.599 -9.462 1.00 94.81 187 LYS A O 1
ATOM 1421 N N . ARG A 1 188 ? 10.582 5.286 -9.097 1.00 95.00 188 ARG A N 1
ATOM 1422 C CA . ARG A 1 188 ? 11.132 4.740 -7.856 1.00 95.00 188 ARG A CA 1
ATOM 1423 C C . ARG A 1 188 ? 10.065 4.697 -6.769 1.00 95.00 188 ARG A C 1
ATOM 1425 O O . ARG A 1 188 ? 9.965 3.675 -6.101 1.00 95.00 188 ARG A O 1
ATOM 1432 N N . ASP A 1 189 ? 9.279 5.757 -6.631 1.00 95.00 189 ASP A N 1
ATOM 1433 C CA . ASP A 1 189 ? 8.224 5.834 -5.620 1.00 95.00 189 ASP A CA 1
ATOM 1434 C C . ASP A 1 189 ? 7.162 4.750 -5.851 1.00 95.00 189 ASP A C 1
ATOM 1436 O O . ASP A 1 189 ? 6.891 3.944 -4.963 1.00 95.00 189 ASP A O 1
ATOM 1440 N N . LEU A 1 190 ? 6.641 4.648 -7.078 1.00 96.44 190 LEU A N 1
ATOM 1441 C CA . LEU A 1 190 ? 5.646 3.632 -7.441 1.00 96.44 190 LEU A CA 1
ATOM 1442 C C . LEU A 1 190 ? 6.205 2.203 -7.347 1.00 96.44 190 LEU A C 1
ATOM 1444 O O . LEU A 1 190 ? 5.497 1.279 -6.946 1.00 96.44 190 LEU A O 1
ATOM 1448 N N . ALA A 1 191 ? 7.481 2.003 -7.693 1.00 96.50 191 ALA A N 1
ATOM 1449 C CA . ALA A 1 191 ? 8.150 0.718 -7.514 1.00 96.50 191 ALA A CA 1
ATOM 1450 C C . ALA A 1 191 ? 8.288 0.350 -6.029 1.00 96.50 191 ALA A C 1
ATOM 1452 O O . ALA A 1 191 ? 8.148 -0.824 -5.696 1.00 96.50 191 ALA A O 1
ATOM 1453 N N . GLY A 1 192 ? 8.528 1.333 -5.154 1.00 96.38 192 GLY A N 1
ATOM 1454 C CA . GLY A 1 192 ? 8.544 1.163 -3.701 1.00 96.38 192 GLY A CA 1
ATOM 1455 C C . GLY A 1 192 ? 7.192 0.690 -3.175 1.00 96.38 192 GLY A C 1
ATOM 1456 O O . GLY A 1 192 ? 7.118 -0.385 -2.585 1.00 96.38 192 GLY A O 1
ATOM 1457 N N . VAL A 1 193 ? 6.116 1.409 -3.509 1.00 97.19 193 VAL A N 1
ATOM 1458 C CA . VAL A 1 193 ? 4.740 1.020 -3.147 1.00 97.19 193 VAL A CA 1
ATOM 1459 C C . VAL A 1 193 ? 4.421 -0.395 -3.636 1.00 97.19 193 VAL A C 1
ATOM 1461 O O . VAL A 1 193 ? 3.940 -1.232 -2.871 1.00 97.19 193 VAL A O 1
ATOM 1464 N N . LYS A 1 194 ? 4.744 -0.713 -4.898 1.00 97.75 194 LYS A N 1
ATOM 1465 C CA . LYS A 1 194 ? 4.530 -2.060 -5.444 1.00 97.75 194 LYS A CA 1
ATOM 1466 C C . LYS A 1 194 ? 5.344 -3.121 -4.696 1.00 97.75 194 LYS A C 1
ATOM 1468 O O . LYS A 1 194 ? 4.820 -4.198 -4.429 1.00 97.75 194 LYS A O 1
ATOM 1473 N N . ALA A 1 195 ? 6.605 -2.847 -4.362 1.00 97.50 195 ALA A N 1
ATOM 1474 C CA . ALA A 1 195 ? 7.453 -3.780 -3.623 1.00 97.50 195 ALA A CA 1
ATOM 1475 C C . ALA A 1 195 ? 6.890 -4.080 -2.228 1.00 97.50 195 ALA A C 1
ATOM 1477 O O . ALA A 1 195 ? 6.871 -5.240 -1.820 1.00 97.50 195 ALA A O 1
ATOM 1478 N N . GLU A 1 196 ? 6.391 -3.063 -1.525 1.00 96.12 196 GLU A N 1
ATOM 1479 C CA . GLU A 1 196 ? 5.752 -3.226 -0.218 1.00 96.12 196 GLU A CA 1
ATOM 1480 C C . GLU A 1 196 ? 4.465 -4.045 -0.319 1.00 96.12 196 GLU A C 1
ATOM 1482 O O . GLU A 1 196 ? 4.296 -5.009 0.430 1.00 96.12 196 GLU A O 1
ATOM 1487 N N . VAL A 1 197 ? 3.611 -3.748 -1.306 1.00 96.94 197 VAL A N 1
ATOM 1488 C CA . VAL A 1 197 ? 2.419 -4.556 -1.613 1.00 96.94 197 VAL A CA 1
ATOM 1489 C C . VAL A 1 197 ? 2.771 -6.014 -1.840 1.00 96.94 197 VAL A C 1
ATOM 1491 O O . VAL A 1 197 ? 2.209 -6.890 -1.184 1.00 96.94 197 VAL A O 1
ATOM 1494 N N . LEU A 1 198 ? 3.733 -6.280 -2.719 1.00 96.88 198 LEU A N 1
ATOM 1495 C CA . LEU A 1 198 ? 4.182 -7.634 -3.011 1.00 96.88 198 LEU A CA 1
ATOM 1496 C C . LEU A 1 198 ? 4.714 -8.333 -1.758 1.00 96.88 198 LEU A C 1
ATOM 1498 O O . LEU A 1 198 ? 4.345 -9.479 -1.502 1.00 96.88 198 LEU A O 1
ATOM 1502 N N . TYR A 1 199 ? 5.549 -7.657 -0.967 1.00 95.44 199 TYR A N 1
ATOM 1503 C CA . TYR A 1 199 ? 6.160 -8.224 0.231 1.00 95.44 199 TYR A CA 1
ATOM 1504 C C . TYR A 1 199 ? 5.124 -8.561 1.303 1.00 95.44 199 TYR A C 1
ATOM 1506 O O . TYR A 1 199 ? 5.054 -9.704 1.760 1.00 95.44 199 TYR A O 1
ATOM 1514 N N . TYR A 1 200 ? 4.302 -7.598 1.711 1.00 93.25 200 TYR A N 1
ATOM 1515 C CA . TYR A 1 200 ? 3.341 -7.815 2.788 1.00 93.25 200 TYR A CA 1
ATOM 1516 C C . TYR A 1 200 ? 2.230 -8.769 2.377 1.00 93.25 200 TYR A C 1
ATOM 1518 O O . TYR A 1 200 ? 1.883 -9.661 3.153 1.00 93.25 200 TYR A O 1
ATOM 1526 N N . TRP A 1 201 ? 1.709 -8.639 1.156 1.00 92.19 201 TRP A N 1
ATOM 1527 C CA . TRP A 1 201 ? 0.620 -9.494 0.713 1.00 92.19 201 TRP A CA 1
ATOM 1528 C C . TRP A 1 201 ? 1.050 -10.961 0.624 1.00 92.19 201 TRP A C 1
ATOM 1530 O O . TRP A 1 201 ? 0.405 -11.814 1.227 1.00 92.19 201 TRP A O 1
ATOM 1540 N N . SER A 1 202 ? 2.184 -11.256 -0.018 1.00 92.81 202 SER A N 1
ATOM 1541 C CA . SER A 1 202 ? 2.696 -12.634 -0.096 1.00 92.81 202 SER A CA 1
ATOM 1542 C C . SER A 1 202 ? 3.128 -13.204 1.261 1.00 92.81 202 SER A C 1
ATOM 1544 O O . SER A 1 202 ? 3.102 -14.417 1.448 1.00 92.81 202 SER A O 1
ATOM 1546 N N . SER A 1 203 ? 3.469 -12.350 2.233 1.00 91.12 203 SER A N 1
ATOM 1547 C CA . SER A 1 203 ? 3.744 -12.788 3.609 1.00 91.12 203 SER A CA 1
ATOM 1548 C C . SER A 1 203 ? 2.468 -13.161 4.371 1.00 91.12 203 SER A C 1
ATOM 1550 O O . SER A 1 203 ? 2.483 -14.084 5.182 1.00 91.12 203 SER A O 1
ATOM 1552 N N . LEU A 1 204 ? 1.371 -12.428 4.146 1.00 88.81 204 LEU A N 1
ATOM 1553 C CA . LEU A 1 204 ? 0.081 -12.656 4.806 1.00 88.81 204 LEU A CA 1
ATOM 1554 C C . LEU A 1 204 ? -0.717 -13.789 4.152 1.00 88.81 204 LEU A C 1
ATOM 1556 O O . LEU A 1 204 ? -1.364 -14.561 4.856 1.00 88.81 204 LEU A O 1
ATOM 1560 N N . ASP A 1 205 ? -0.645 -13.904 2.828 1.00 87.44 205 ASP A N 1
ATOM 1561 C CA . ASP A 1 205 ? -1.282 -14.958 2.043 1.00 87.44 205 ASP A CA 1
ATOM 1562 C C . ASP A 1 205 ? -0.277 -15.576 1.054 1.00 87.44 205 ASP A C 1
ATOM 1564 O O . ASP A 1 205 ? -0.264 -15.225 -0.130 1.00 87.44 205 ASP A O 1
ATOM 1568 N N . PRO A 1 206 ? 0.565 -16.528 1.495 1.00 87.19 206 PRO A N 1
ATOM 1569 C CA . PRO A 1 206 ? 1.539 -17.179 0.619 1.00 87.19 206 PRO A CA 1
ATOM 1570 C C . PRO A 1 206 ? 0.911 -17.900 -0.580 1.00 87.19 206 PRO A C 1
ATOM 1572 O O . PRO A 1 206 ? 1.556 -18.026 -1.625 1.00 87.19 206 PRO A O 1
ATOM 1575 N N . ALA A 1 207 ? -0.346 -18.349 -0.467 1.00 88.12 207 ALA A N 1
ATOM 1576 C CA . ALA A 1 207 ? -1.054 -19.018 -1.557 1.00 88.12 207 ALA A CA 1
ATOM 1577 C C . ALA A 1 207 ? -1.358 -18.066 -2.729 1.00 88.12 207 ALA A C 1
ATOM 1579 O O . ALA A 1 207 ? -1.503 -18.520 -3.868 1.00 88.12 207 ALA A O 1
ATOM 1580 N N . SER A 1 208 ? -1.385 -16.751 -2.484 1.00 86.00 208 SER A N 1
ATOM 1581 C CA . SER A 1 208 ? -1.553 -15.731 -3.526 1.00 86.00 208 SER A CA 1
ATOM 1582 C C . SER A 1 208 ? -0.351 -15.602 -4.471 1.00 86.00 208 SER A C 1
ATOM 1584 O O . SER A 1 208 ? -0.518 -15.088 -5.575 1.00 86.00 208 SER A O 1
ATOM 1586 N N . SER A 1 209 ? 0.831 -16.119 -4.109 1.00 89.81 209 SER A N 1
ATOM 1587 C CA . SER A 1 209 ? 2.086 -15.938 -4.864 1.00 89.81 209 SER A CA 1
ATOM 1588 C C . SER A 1 209 ? 1.974 -16.307 -6.348 1.00 89.81 209 SER A C 1
ATOM 1590 O O . SER A 1 209 ? 2.432 -15.562 -7.211 1.00 89.81 209 SER A O 1
ATOM 1592 N N . GLY A 1 210 ? 1.306 -17.421 -6.669 1.00 91.00 210 GLY A N 1
ATOM 1593 C CA . GLY A 1 210 ? 1.106 -17.829 -8.064 1.00 91.00 210 GLY A CA 1
ATOM 1594 C C . GLY A 1 210 ? 0.192 -16.879 -8.847 1.00 91.00 210 GLY A C 1
ATOM 1595 O O . GLY A 1 210 ? 0.399 -16.665 -10.038 1.00 91.00 210 GLY A O 1
ATOM 1596 N N . ARG A 1 211 ? -0.801 -16.274 -8.181 1.00 90.62 211 ARG A N 1
ATOM 1597 C CA . ARG A 1 211 ? -1.680 -15.256 -8.777 1.00 90.62 211 ARG A CA 1
ATOM 1598 C C . ARG A 1 211 ? -0.941 -13.933 -8.963 1.00 90.62 211 ARG A C 1
ATOM 1600 O O . ARG A 1 211 ? -1.112 -13.302 -10.001 1.00 90.62 211 ARG A O 1
ATOM 1607 N N . ILE A 1 212 ? -0.127 -13.547 -7.980 1.00 92.88 212 ILE A N 1
ATOM 1608 C CA . ILE A 1 212 ? 0.748 -12.374 -8.046 1.00 92.88 212 ILE A CA 1
ATOM 1609 C C . ILE A 1 212 ? 1.661 -12.485 -9.265 1.00 92.88 212 ILE A C 1
ATOM 1611 O O . ILE A 1 212 ? 1.680 -11.587 -10.093 1.00 92.88 212 ILE A O 1
ATOM 1615 N N . GLU A 1 213 ? 2.370 -13.603 -9.430 1.00 93.81 213 GLU A N 1
ATOM 1616 C CA . GLU A 1 213 ? 3.317 -13.771 -10.536 1.00 93.81 213 GLU A CA 1
ATOM 1617 C C . GLU A 1 213 ? 2.649 -13.634 -11.916 1.00 93.81 213 GLU A C 1
ATOM 1619 O O . GLU A 1 213 ? 3.209 -13.019 -12.824 1.00 93.81 213 GLU A O 1
ATOM 1624 N N . GLN A 1 214 ? 1.421 -14.141 -12.056 1.00 94.25 214 GLN A N 1
ATOM 1625 C CA . GLN A 1 214 ? 0.635 -14.050 -13.292 1.00 94.25 214 GLN A CA 1
ATOM 1626 C C . GLN A 1 214 ? 0.136 -12.634 -13.605 1.00 94.25 214 GLN A C 1
ATOM 1628 O O . GLN A 1 214 ? -0.167 -12.351 -14.764 1.00 94.25 214 GLN A O 1
ATOM 1633 N N . SER A 1 215 ? 0.023 -11.756 -12.606 1.00 93.62 215 SER A N 1
ATOM 1634 C CA . SER A 1 215 ? -0.493 -10.395 -12.779 1.00 93.62 215 SER A CA 1
ATOM 1635 C C . SER A 1 215 ? 0.587 -9.339 -12.982 1.00 93.62 215 SER A C 1
ATOM 1637 O O . SER A 1 215 ? 0.261 -8.185 -13.262 1.00 93.62 215 SER A O 1
ATOM 1639 N N . LEU A 1 216 ? 1.868 -9.711 -12.890 1.00 97.12 216 LEU A N 1
ATOM 1640 C CA . LEU A 1 216 ? 2.975 -8.780 -13.090 1.00 97.12 216 LEU A CA 1
ATOM 1641 C C . LEU A 1 216 ? 3.034 -8.326 -14.559 1.00 97.12 216 LEU A C 1
ATOM 1643 O O . LEU A 1 216 ? 3.224 -9.151 -15.455 1.00 97.12 216 LEU A O 1
ATOM 1647 N N . PRO A 1 217 ? 2.936 -7.014 -14.833 1.00 96.31 217 PRO A N 1
ATOM 1648 C CA . PRO A 1 217 ? 2.712 -6.516 -16.189 1.00 96.31 217 PRO A CA 1
ATOM 1649 C C . PRO A 1 217 ? 3.947 -6.553 -17.094 1.00 96.31 217 PRO A C 1
ATOM 1651 O O . PRO A 1 217 ? 3.820 -6.452 -18.314 1.00 96.31 217 PRO A O 1
ATOM 1654 N N . GLY A 1 218 ? 5.151 -6.656 -16.527 1.00 96.31 218 GLY A N 1
ATOM 1655 C CA . GLY A 1 218 ? 6.374 -6.452 -17.291 1.00 96.31 218 GLY A CA 1
ATOM 1656 C C . GLY A 1 218 ? 7.657 -6.892 -16.589 1.00 96.31 218 GLY A C 1
ATOM 1657 O O . GLY A 1 218 ? 7.628 -7.498 -15.513 1.00 96.31 218 GLY A O 1
ATOM 1658 N N . PRO A 1 219 ? 8.814 -6.684 -17.240 1.00 96.88 219 PRO A N 1
ATOM 1659 C CA . PRO A 1 219 ? 10.115 -7.071 -16.704 1.00 96.88 219 PRO A CA 1
ATOM 1660 C C . PRO A 1 219 ? 10.487 -6.330 -15.412 1.00 96.88 219 PRO A C 1
ATOM 1662 O O . PRO A 1 219 ? 11.096 -6.953 -14.544 1.00 96.88 219 PRO A O 1
ATOM 1665 N N . VAL A 1 220 ? 10.118 -5.054 -15.242 1.00 96.25 220 VAL A N 1
ATOM 1666 C CA . VAL A 1 220 ? 10.473 -4.297 -14.028 1.00 96.25 220 VAL A CA 1
ATOM 1667 C C . VAL A 1 220 ? 9.712 -4.854 -12.826 1.00 96.25 220 VAL A C 1
ATOM 1669 O O . VAL A 1 220 ? 10.320 -5.190 -11.812 1.00 96.25 220 VAL A O 1
ATOM 1672 N N . SER A 1 221 ? 8.401 -5.051 -12.959 1.00 97.62 221 SER A N 1
ATOM 1673 C CA . SER A 1 221 ? 7.548 -5.638 -11.920 1.00 97.62 221 SER A CA 1
ATOM 1674 C C . SER A 1 221 ? 7.983 -7.060 -11.554 1.00 97.62 221 SER A C 1
ATOM 1676 O O . SER A 1 221 ? 8.062 -7.390 -10.372 1.00 97.62 221 SER A O 1
ATOM 1678 N N . ARG A 1 222 ? 8.343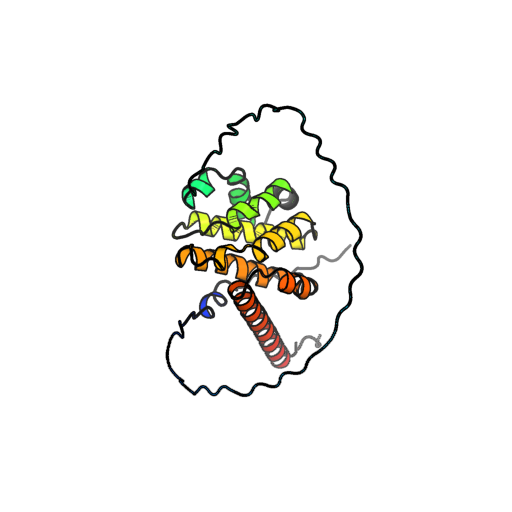 -7.888 -12.547 1.00 97.69 222 ARG A N 1
ATOM 1679 C CA . ARG A 1 222 ? 8.916 -9.226 -12.307 1.00 97.69 222 ARG A CA 1
ATOM 1680 C C . ARG A 1 222 ? 10.218 -9.167 -11.526 1.00 97.69 222 ARG A C 1
ATOM 1682 O O . ARG A 1 222 ? 10.389 -9.924 -10.578 1.00 97.69 222 ARG A O 1
ATOM 1689 N N . ARG A 1 223 ? 11.099 -8.223 -11.856 1.00 97.56 223 ARG A N 1
ATOM 1690 C CA . ARG A 1 223 ? 12.352 -8.053 -11.122 1.00 97.56 223 ARG A CA 1
ATOM 1691 C C . ARG A 1 223 ? 12.127 -7.631 -9.669 1.00 97.56 223 ARG A C 1
ATOM 1693 O O . ARG A 1 223 ? 12.829 -8.112 -8.782 1.00 97.56 223 ARG A O 1
ATOM 1700 N N . ILE A 1 224 ? 11.154 -6.754 -9.415 1.00 97.50 224 ILE A N 1
ATOM 1701 C CA . ILE A 1 224 ? 10.753 -6.382 -8.049 1.00 97.50 224 ILE A CA 1
ATOM 1702 C C . ILE A 1 224 ? 10.265 -7.622 -7.293 1.00 97.50 224 ILE A C 1
ATOM 1704 O O . ILE A 1 224 ? 10.710 -7.862 -6.173 1.00 97.50 224 ILE A O 1
ATOM 1708 N N . TRP A 1 225 ? 9.410 -8.437 -7.915 1.00 97.44 225 TRP A N 1
ATOM 1709 C CA . TRP A 1 225 ? 8.902 -9.669 -7.313 1.00 97.44 225 TRP A CA 1
ATOM 1710 C C . TRP A 1 225 ? 10.008 -10.673 -6.971 1.00 97.44 225 TRP A C 1
ATOM 1712 O O . TRP A 1 225 ? 10.064 -11.157 -5.845 1.00 97.44 225 TRP A O 1
ATOM 1722 N N . GLU A 1 226 ? 10.942 -10.930 -7.889 1.00 96.94 226 GLU A N 1
ATOM 1723 C CA . GLU A 1 226 ? 12.104 -11.793 -7.631 1.00 96.94 226 GLU A CA 1
ATOM 1724 C C . GLU A 1 226 ? 12.913 -11.324 -6.414 1.00 96.94 226 GLU A C 1
ATOM 1726 O O . GLU A 1 226 ? 13.310 -12.134 -5.574 1.00 96.94 226 GLU A O 1
ATOM 1731 N N . ASN A 1 227 ? 13.141 -10.012 -6.299 1.00 96.31 227 ASN A N 1
ATOM 1732 C CA . ASN A 1 227 ? 13.848 -9.435 -5.160 1.00 96.31 227 ASN A CA 1
ATOM 1733 C C . ASN A 1 227 ? 13.059 -9.629 -3.857 1.00 96.31 227 ASN A C 1
ATOM 1735 O O . ASN A 1 227 ? 13.650 -9.996 -2.845 1.00 96.31 227 ASN A O 1
ATOM 1739 N N . VAL A 1 228 ? 11.738 -9.425 -3.882 1.00 96.25 228 VAL A N 1
ATOM 1740 C CA . VAL A 1 228 ? 10.853 -9.653 -2.728 1.00 96.25 228 VAL A CA 1
ATOM 1741 C C . VAL A 1 228 ? 10.924 -11.109 -2.264 1.00 96.25 228 VAL A C 1
ATOM 1743 O O . VAL A 1 228 ? 11.200 -11.358 -1.091 1.00 96.25 228 VAL A O 1
ATOM 1746 N N . VAL A 1 229 ? 10.764 -12.066 -3.183 1.00 94.75 229 VAL A N 1
ATOM 1747 C CA . VAL A 1 229 ? 10.860 -13.505 -2.887 1.00 94.75 229 VAL A CA 1
ATOM 1748 C C . VAL A 1 229 ? 12.235 -13.854 -2.321 1.00 94.75 229 VAL A C 1
ATOM 1750 O O . VAL A 1 229 ? 12.337 -14.596 -1.343 1.00 94.75 229 VAL A O 1
ATOM 1753 N N . SER A 1 230 ? 13.306 -13.295 -2.895 1.00 94.25 230 SER A N 1
ATOM 1754 C CA . SER A 1 230 ? 14.665 -13.507 -2.394 1.00 94.25 230 SER A CA 1
ATOM 1755 C C . SER A 1 230 ? 14.843 -12.984 -0.968 1.00 94.25 230 SER A C 1
ATOM 1757 O O . SER A 1 230 ? 15.453 -13.670 -0.152 1.00 94.25 230 SER A O 1
ATOM 1759 N N . VAL A 1 231 ? 14.328 -11.792 -0.653 1.00 93.00 231 VAL A N 1
ATOM 1760 C CA . VAL A 1 231 ? 14.414 -11.213 0.697 1.00 93.00 231 VAL A CA 1
ATOM 1761 C C . VAL A 1 231 ? 13.627 -12.057 1.697 1.00 93.00 231 VAL A C 1
ATOM 1763 O O . VAL A 1 231 ? 14.147 -12.386 2.758 1.00 93.00 231 VAL A O 1
ATOM 1766 N N . GLN A 1 232 ? 12.405 -12.469 1.356 1.00 91.69 232 GLN A N 1
ATOM 1767 C CA . GLN A 1 232 ? 11.598 -13.331 2.224 1.00 91.69 232 GLN A CA 1
ATOM 1768 C C . GLN A 1 232 ? 12.277 -14.672 2.495 1.00 91.69 232 GLN A C 1
ATOM 1770 O O . GLN A 1 232 ? 12.310 -15.126 3.637 1.00 91.69 232 GLN A O 1
ATOM 1775 N N . LYS A 1 233 ? 12.863 -15.286 1.462 1.00 92.00 233 LYS A N 1
ATOM 1776 C CA . LYS A 1 233 ? 13.622 -16.526 1.608 1.00 92.00 233 LYS A CA 1
ATOM 1777 C C . LYS A 1 233 ? 14.807 -16.349 2.560 1.00 92.00 233 LYS A C 1
ATOM 1779 O O . LYS A 1 233 ? 14.951 -17.150 3.478 1.00 92.00 233 LYS A O 1
ATOM 1784 N N . ASN A 1 234 ? 15.600 -15.290 2.389 1.00 91.44 234 ASN A N 1
ATOM 1785 C CA . ASN A 1 234 ? 16.727 -14.999 3.279 1.00 91.44 234 ASN A CA 1
ATOM 1786 C C . ASN A 1 234 ? 16.260 -14.801 4.730 1.00 91.44 234 ASN A C 1
ATOM 1788 O O . ASN A 1 234 ? 16.843 -15.373 5.644 1.00 91.44 234 ASN A O 1
ATOM 1792 N N . ASN A 1 235 ? 15.160 -14.071 4.942 1.00 88.44 235 ASN A N 1
ATOM 1793 C CA . ASN A 1 235 ? 14.599 -13.853 6.278 1.00 88.44 235 ASN A CA 1
ATOM 1794 C C . ASN A 1 235 ? 14.152 -15.168 6.940 1.00 88.44 235 ASN A C 1
ATOM 1796 O O . ASN A 1 235 ? 14.354 -15.359 8.141 1.00 88.44 235 ASN A O 1
ATOM 1800 N N . LEU A 1 236 ? 13.550 -16.085 6.174 1.00 88.88 236 LEU A N 1
ATOM 1801 C CA . LEU A 1 236 ? 13.164 -17.411 6.666 1.00 88.88 236 LEU A CA 1
ATOM 1802 C C . LEU A 1 236 ? 14.388 -18.267 7.014 1.00 88.88 236 LEU A C 1
ATOM 1804 O O . LEU A 1 236 ? 14.397 -18.928 8.054 1.00 88.88 236 LEU A O 1
ATOM 1808 N N . GLU A 1 237 ? 15.428 -18.235 6.178 1.00 90.94 237 GLU A N 1
ATOM 1809 C CA . GLU A 1 237 ? 16.686 -18.944 6.424 1.00 90.94 237 GLU A CA 1
ATOM 1810 C C . GLU A 1 237 ? 17.375 -18.428 7.696 1.00 90.94 237 GLU A C 1
ATOM 1812 O O . GLU A 1 237 ? 17.675 -19.223 8.589 1.00 90.94 237 GLU A O 1
ATOM 1817 N N . GLU A 1 238 ? 17.539 -17.112 7.842 1.00 86.56 238 GLU A N 1
ATOM 1818 C CA . GLU A 1 238 ? 18.121 -16.496 9.042 1.00 86.56 238 GLU A CA 1
ATOM 1819 C C . GLU A 1 238 ? 17.309 -16.813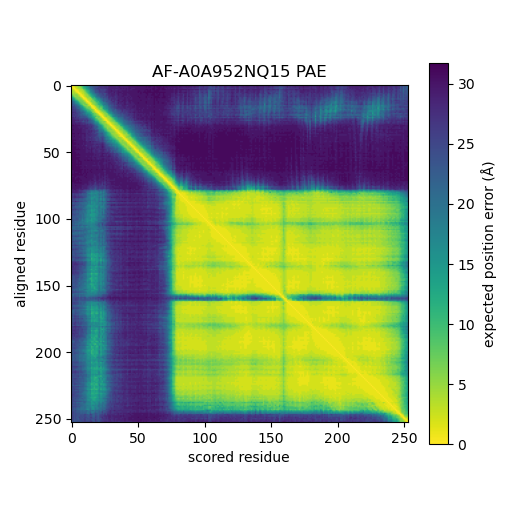 10.304 1.00 86.56 238 GLU A C 1
ATOM 1821 O O . GLU A 1 238 ? 17.879 -17.204 11.324 1.00 86.56 238 GLU A O 1
ATOM 1826 N N . SER A 1 239 ? 15.976 -16.747 10.220 1.00 82.88 239 SER A N 1
ATOM 1827 C CA . SER A 1 239 ? 15.093 -17.095 11.341 1.00 82.88 239 SER A CA 1
ATOM 1828 C C . SER A 1 239 ? 15.253 -18.559 11.765 1.00 82.88 239 SER A C 1
ATOM 1830 O O . SER A 1 239 ? 15.242 -18.866 12.957 1.00 82.88 239 SER A O 1
ATOM 1832 N N . SER A 1 240 ? 15.439 -19.473 10.806 1.00 87.38 240 SER A N 1
ATOM 1833 C CA . SER A 1 240 ? 15.657 -20.896 11.095 1.00 87.38 240 SER A CA 1
ATOM 1834 C C . SER A 1 240 ? 17.012 -21.165 11.760 1.00 87.38 240 SER A C 1
ATOM 1836 O O . SER A 1 240 ? 17.099 -21.986 12.675 1.00 87.38 240 SER A O 1
ATOM 1838 N N . ILE A 1 241 ? 18.057 -20.437 11.352 1.00 87.81 241 ILE A N 1
ATOM 1839 C CA . ILE A 1 241 ? 19.397 -20.527 11.943 1.00 87.81 241 ILE A CA 1
ATOM 1840 C C . ILE A 1 241 ? 19.370 -20.017 13.385 1.00 87.81 241 ILE A C 1
ATOM 1842 O O . ILE A 1 241 ? 19.931 -20.658 14.275 1.00 87.81 241 ILE A O 1
ATOM 1846 N N . GLU A 1 242 ? 18.703 -18.890 13.631 1.00 82.75 242 GLU A N 1
ATOM 1847 C CA . GLU A 1 242 ? 18.603 -18.302 14.967 1.00 82.75 242 GLU A CA 1
ATOM 1848 C C . GLU A 1 242 ? 17.797 -19.202 15.920 1.00 82.75 242 GLU A C 1
ATOM 1850 O O . GLU A 1 242 ? 18.229 -19.455 17.046 1.00 82.75 242 GLU A O 1
ATOM 1855 N N . ALA A 1 243 ? 16.686 -19.783 15.449 1.00 83.81 243 ALA A N 1
ATOM 1856 C CA . ALA A 1 243 ? 15.904 -20.753 16.218 1.00 83.81 243 ALA A CA 1
ATOM 1857 C C . ALA A 1 243 ? 16.709 -22.019 16.569 1.00 83.81 243 ALA A C 1
ATOM 1859 O O . ALA A 1 243 ? 16.579 -22.553 17.669 1.00 83.81 243 ALA A O 1
ATOM 1860 N N . ALA A 1 244 ? 17.573 -22.488 15.661 1.00 84.06 244 ALA A N 1
ATOM 1861 C CA . ALA A 1 244 ? 18.466 -23.618 15.919 1.00 84.06 244 ALA A CA 1
ATOM 1862 C C . ALA A 1 244 ? 19.620 -23.268 16.879 1.00 84.06 244 ALA A C 1
ATOM 1864 O O . ALA A 1 244 ? 20.114 -24.144 17.589 1.00 84.06 244 ALA A O 1
ATOM 1865 N N . ARG A 1 245 ? 20.058 -22.001 16.909 1.00 85.19 245 ARG A N 1
ATOM 1866 C CA . ARG A 1 245 ? 21.113 -21.502 17.808 1.00 85.19 245 ARG A CA 1
ATOM 1867 C C . ARG A 1 245 ? 20.628 -21.358 19.250 1.00 85.19 245 ARG A C 1
ATOM 1869 O O . ARG A 1 245 ? 21.404 -21.608 20.171 1.00 85.19 245 ARG A O 1
ATOM 1876 N N . TYR A 1 246 ? 19.368 -20.977 19.436 1.00 79.94 246 TYR A N 1
ATOM 1877 C CA . TYR A 1 246 ? 18.736 -20.814 20.743 1.00 79.94 246 TYR A CA 1
ATOM 1878 C C . TYR A 1 246 ? 17.507 -21.725 20.857 1.00 79.94 246 TYR A C 1
ATOM 1880 O O . TYR A 1 246 ? 16.380 -21.222 20.877 1.00 79.94 246 TYR A O 1
ATOM 1888 N N . PRO A 1 247 ? 17.688 -23.060 20.930 1.00 69.94 247 PRO A N 1
ATOM 1889 C CA . PRO A 1 247 ? 16.568 -23.953 21.190 1.00 69.94 247 PRO A CA 1
ATOM 1890 C C . PRO A 1 247 ? 15.944 -23.528 22.520 1.00 69.94 247 PRO A C 1
ATOM 1892 O O . PRO A 1 247 ? 16.645 -23.437 23.529 1.00 69.94 247 PRO A O 1
ATOM 1895 N N . SER A 1 248 ? 14.655 -23.183 22.508 1.00 62.28 248 SER A N 1
ATOM 1896 C CA . SER A 1 248 ? 13.970 -22.635 23.676 1.00 62.28 248 SER A CA 1
ATOM 1897 C C . SER A 1 248 ? 14.150 -23.572 24.870 1.00 62.28 248 SER A C 1
ATOM 1899 O O . SER A 1 248 ? 13.568 -24.653 24.904 1.00 62.28 248 SER A O 1
ATOM 1901 N N . SER A 1 249 ? 14.942 -23.166 25.860 1.00 61.16 249 SER A N 1
ATOM 1902 C CA . SER A 1 249 ? 15.118 -23.882 27.124 1.00 61.16 249 SER A CA 1
ATOM 1903 C C . SER A 1 249 ? 13.905 -23.657 28.036 1.00 61.16 249 SER A C 1
ATOM 1905 O O . SER A 1 249 ? 14.039 -23.164 29.152 1.00 61.16 249 SER A O 1
ATOM 1907 N N . VAL A 1 250 ? 12.708 -23.944 27.525 1.00 58.38 250 VAL A N 1
ATOM 1908 C CA . VAL A 1 250 ? 11.432 -23.801 28.236 1.00 58.38 250 VAL A CA 1
ATOM 1909 C C . VAL A 1 250 ? 10.749 -25.168 28.292 1.00 58.38 250 VAL A C 1
ATOM 1911 O O . VAL A 1 250 ? 9.623 -25.324 27.849 1.00 58.38 250 VAL A O 1
ATOM 1914 N N . ASP A 1 251 ? 11.477 -26.159 28.806 1.00 55.31 251 ASP A N 1
ATOM 1915 C CA . ASP A 1 251 ? 10.939 -27.461 29.234 1.00 55.31 251 ASP A CA 1
ATOM 1916 C C . ASP A 1 251 ? 11.354 -27.798 30.684 1.00 55.31 251 ASP A C 1
ATOM 1918 O O . ASP A 1 251 ? 11.244 -28.937 31.128 1.00 55.31 251 ASP A O 1
ATOM 1922 N N . GLU A 1 252 ? 11.791 -26.809 31.470 1.00 51.72 252 GLU A N 1
ATOM 1923 C CA . GLU A 1 252 ? 11.993 -26.972 32.914 1.00 51.72 252 GLU A CA 1
ATOM 1924 C C . GLU A 1 252 ? 11.231 -25.882 33.676 1.00 51.72 252 GLU A C 1
ATOM 1926 O O . GLU A 1 252 ? 11.708 -24.751 33.791 1.00 51.72 252 GLU A O 1
ATOM 1931 N N . LEU A 1 253 ? 10.017 -26.228 34.134 1.00 41.22 253 LEU A N 1
ATOM 1932 C CA . LEU A 1 253 ? 9.518 -26.115 35.522 1.00 41.22 253 LEU A CA 1
ATOM 1933 C C . LEU A 1 253 ? 8.027 -26.481 35.619 1.00 41.22 253 LEU A C 1
ATOM 1935 O O . LEU A 1 253 ? 7.192 -25.794 34.989 1.00 41.22 253 LEU A O 1
#

Secondary structure (DSSP, 8-state):
--------------SSSSTTS-------------------------------------------PPP-------------HHHHHHH-TTHHHHHHHHHHHT-SS--HHHHHHHHHHHT-HHHHHHHHHHHTS--TT-HHHHHHHHHHHHHHHHHHHH---HHHHHHHHHHHT--GGG-TTS-HHHHHHHHHHHHHHHHHHHHH-GGGHHHHHHH--SHHHHHHHHHHHHHHHHHHHHHHHHHHHS-------

Sequence (253 aa):
MKPLILRSLAGVLVFGLIFAAVNWKQDSGSRARSQVPQPSASQAAVAAPEAARASPRLQVSAGPAAQPAAALALTVKPEGPHQMLETYAFREDIENFRALNKKVFLTDDEKRAKRELLENDEFVKSLTHLLKVGAGDSTEMKQAQDAALDVLFESLRTDANSPVAEVLMEIVGDTQIESESIDMVTKRDLAGVKAEVLYYWSSLDPASSGRIEQSLPGPVSRRIWENVVSVQKNNLEESSIEAARYPSSVDEL

pLDDT: mean 74.77, std 25.51, range [31.14, 97.75]

Radius of gyration: 27.45 Å; Cα contacts (8 Å, |Δi|>4): 154; chains: 1; bounding box: 61×47×92 Å

Foldseek 3Di:
DDDDDDDDPDPDDPPPPLVVPPPPDDPPDDDDDDDDDDDDDDDDDDDDDDDDDDDDDDDDDDDDDDDPPDPPPPPPDPQALVRCLVPQPCNVVLVLLVVLVPDPDDDPVSVVSNVVSLPDLVNLLSLLVLLLWQCQPPPSSVSSLVSNLVSLLVSCVVDVDPSSVVSLLSLLLDCPLVDPPDDPSSNVRSLVSNLSSLQSVCVSPVVCLVVSCVRHNDDSSNVSNVSSVVVVVVVVVVVVVVCVVCVPPPPDD

Mean predicted aligned error: 15.56 Å

Solvent-accessible surface area (backbone atoms only — not comparable to full-atom values): 16262 Å² total; per-residue (Å²): 142,81,85,83,80,84,78,79,90,79,88,76,86,78,87,72,66,73,77,72,72,74,72,81,73,82,86,82,84,84,88,76,94,79,81,87,81,85,89,85,89,85,88,80,90,87,83,87,83,91,83,89,84,82,87,86,88,85,85,80,89,78,80,90,75,84,75,83,76,76,78,78,77,78,78,73,67,87,62,51,46,67,55,46,53,73,69,38,90,60,44,66,57,49,53,50,50,47,58,55,71,72,47,92,75,71,54,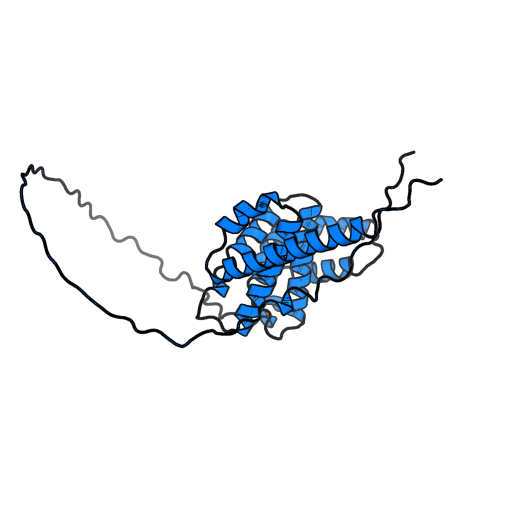72,65,54,52,48,53,53,47,56,55,56,68,30,60,69,62,59,48,54,42,46,64,59,57,72,50,39,31,75,88,42,63,67,41,45,55,50,38,54,41,46,51,51,47,47,56,49,28,49,71,76,45,83,48,67,59,50,57,50,38,53,48,54,55,52,39,50,56,65,67,67,42,85,87,56,55,74,60,40,34,49,43,41,48,48,51,38,42,51,50,54,42,53,48,38,71,76,39,60,82,48,44,69,58,52,65,73,42,40,67,43,72,59,53,46,52,46,48,54,51,41,53,51,51,54,51,50,53,52,52,52,51,52,52,51,48,69,73,55,64,80,86,78,86,80,132